Protein AF-A0A8H7WQB2-F1 (afdb_monomer)

Nearest PDB structures (foldseek):
  2xm7-assembly1_A  TM=9.530E-01  e=3.013E-21  Streptomyces roseochromogenus subsp. oscitans
  2xlq-assembly1_A  TM=9.489E-01  e=1.724E-21  Streptomyces roseochromogenus subsp. oscitans
  2xm5-assembly1_A  TM=9.517E-01  e=1.335E-20  Streptomyces roseochromogenus subsp. oscitans
  5ynt-assembly1_A  TM=8.408E-01  e=1.355E-14  Fischerella ambigua UTEX 1903
  4ee6-assembly1_A  TM=8.514E-01  e=4.611E-12  Streptomyces virginiae

Structure (mmCIF, N/CA/C/O backbone):
data_AF-A0A8H7WQB2-F1
#
_entry.id   AF-A0A8H7WQB2-F1
#
loop_
_atom_site.group_PDB
_atom_site.id
_atom_site.type_symbol
_atom_site.label_atom_id
_atom_site.label_alt_id
_atom_site.label_comp_id
_atom_site.label_asym_id
_atom_site.label_entity_id
_atom_site.label_seq_id
_atom_site.pdbx_PDB_ins_code
_atom_site.Cartn_x
_atom_site.Cartn_y
_atom_site.Cartn_z
_atom_site.occupancy
_atom_site.B_iso_or_equiv
_atom_site.auth_seq_id
_atom_site.auth_comp_id
_atom_site.auth_asym_id
_atom_site.auth_atom_id
_atom_site.pdbx_PDB_model_num
ATOM 1 N N . MET A 1 1 ? -17.612 -12.414 -8.078 1.00 56.50 1 MET A N 1
ATOM 2 C CA . MET A 1 1 ? -17.008 -13.126 -6.928 1.00 56.50 1 MET A CA 1
ATOM 3 C C . MET A 1 1 ? -17.843 -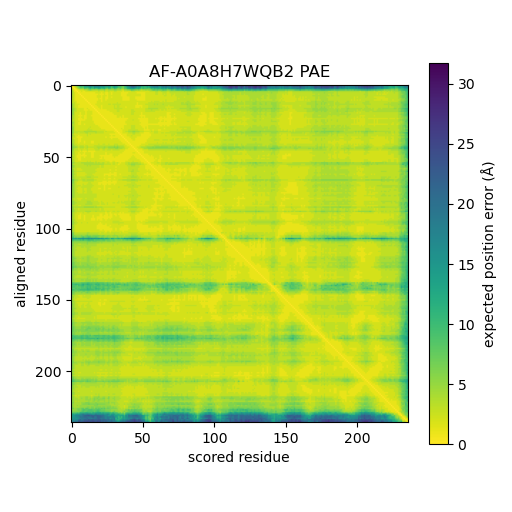12.813 -5.687 1.00 56.50 1 MET A C 1
ATOM 5 O O . MET A 1 1 ? -18.268 -11.671 -5.558 1.00 56.50 1 MET A O 1
ATOM 9 N N . ARG A 1 2 ? -18.179 -13.792 -4.834 1.00 59.34 2 ARG A N 1
ATOM 10 C CA . ARG A 1 2 ? -18.947 -13.530 -3.600 1.00 59.34 2 ARG A CA 1
ATOM 11 C C . ARG A 1 2 ? -17.997 -12.907 -2.577 1.00 59.34 2 ARG A C 1
ATOM 13 O O . ARG A 1 2 ? -16.949 -13.491 -2.331 1.00 59.34 2 ARG A O 1
ATOM 20 N N . SER A 1 3 ? -18.340 -11.743 -2.023 1.00 77.81 3 SER A N 1
ATOM 21 C CA . SER A 1 3 ? -17.538 -11.134 -0.954 1.00 77.81 3 SER A CA 1
ATOM 22 C C . SER A 1 3 ? -17.557 -12.050 0.273 1.00 77.81 3 SER A C 1
ATOM 24 O O . SER A 1 3 ? -18.618 -12.557 0.655 1.00 77.81 3 SER A O 1
ATOM 26 N N . VAL A 1 4 ? -16.379 -12.322 0.829 1.00 88.88 4 VAL A N 1
ATOM 27 C CA . VAL A 1 4 ? -16.182 -13.153 2.018 1.00 88.88 4 VAL A CA 1
ATOM 28 C C . VAL A 1 4 ? -15.688 -12.244 3.134 1.00 88.88 4 VAL A C 1
ATOM 30 O O . VAL A 1 4 ? -14.764 -11.464 2.925 1.00 88.88 4 VAL A O 1
ATOM 33 N N . ASP A 1 5 ? -16.291 -12.366 4.314 1.00 94.06 5 ASP A N 1
ATOM 34 C CA . ASP A 1 5 ? -15.833 -11.678 5.522 1.00 94.06 5 ASP A CA 1
ATOM 35 C C . ASP A 1 5 ? -14.623 -12.418 6.112 1.00 94.06 5 ASP A C 1
ATOM 37 O O . ASP A 1 5 ? -14.742 -13.286 6.985 1.00 94.06 5 ASP A O 1
ATOM 41 N N . THR A 1 6 ? -13.445 -12.108 5.576 1.00 96.94 6 THR A N 1
ATOM 42 C CA . THR A 1 6 ? -12.173 -12.698 5.994 1.00 96.94 6 THR A CA 1
ATOM 43 C C . THR A 1 6 ? -11.779 -12.255 7.398 1.00 96.94 6 THR A C 1
ATOM 45 O O . THR A 1 6 ? -11.113 -13.019 8.093 1.00 96.94 6 THR A O 1
ATOM 48 N N . ILE A 1 7 ? -12.244 -11.090 7.865 1.00 97.19 7 ILE A N 1
ATOM 49 C CA . ILE A 1 7 ? -11.990 -10.601 9.228 1.00 97.19 7 ILE A CA 1
ATOM 50 C C . ILE A 1 7 ? -12.671 -11.492 10.260 1.00 97.19 7 ILE A C 1
ATOM 52 O O . ILE A 1 7 ? -12.009 -11.996 11.168 1.00 97.19 7 ILE A O 1
ATOM 56 N N . THR A 1 8 ? -13.972 -11.753 10.105 1.00 96.56 8 THR A N 1
ATOM 57 C CA . THR A 1 8 ? -14.696 -12.639 11.029 1.00 96.56 8 THR A CA 1
ATOM 58 C C . THR A 1 8 ? -14.112 -14.051 11.016 1.00 96.56 8 THR A C 1
ATOM 60 O O . THR A 1 8 ? -13.993 -14.679 12.071 1.00 96.56 8 THR A O 1
ATOM 63 N N . ILE A 1 9 ? -13.716 -14.556 9.843 1.00 97.62 9 ILE A N 1
ATOM 64 C CA . ILE A 1 9 ? -13.049 -15.861 9.722 1.00 97.62 9 ILE A CA 1
ATOM 65 C C . ILE A 1 9 ? -11.714 -15.856 10.474 1.00 97.62 9 ILE A C 1
ATOM 67 O O . ILE A 1 9 ? -11.472 -16.752 11.281 1.00 97.62 9 ILE A O 1
ATOM 71 N N . ALA A 1 10 ? -10.873 -14.845 10.257 1.00 97.62 10 ALA A N 1
ATOM 72 C CA . ALA A 1 10 ? -9.551 -14.746 10.865 1.00 97.62 10 ALA A CA 1
ATOM 73 C C . ALA A 1 10 ? -9.610 -14.610 12.393 1.00 97.62 10 ALA A C 1
ATOM 75 O O . ALA A 1 10 ? -8.820 -15.250 13.087 1.00 97.62 10 ALA A O 1
ATOM 76 N N . VAL A 1 11 ? -10.572 -13.846 12.921 1.00 97.69 11 VAL A N 1
ATOM 77 C CA . VAL A 1 11 ? -10.821 -13.740 14.368 1.00 97.69 11 VAL A CA 1
ATOM 78 C C . VAL A 1 11 ? -11.243 -15.090 14.946 1.00 97.69 11 VAL A C 1
ATOM 80 O O . VAL A 1 11 ? -10.665 -15.546 15.928 1.00 97.69 11 VAL A O 1
ATOM 83 N N . LYS A 1 12 ? -12.214 -15.773 14.324 1.00 97.94 12 LYS A N 1
ATOM 84 C CA . LYS A 1 12 ? -12.678 -17.093 14.793 1.00 97.94 12 LYS A CA 1
ATOM 85 C C . LYS A 1 12 ? -11.579 -18.155 14.742 1.00 97.94 12 LYS A C 1
ATOM 87 O O . LYS A 1 12 ? -11.546 -19.038 15.593 1.00 97.94 12 LYS A O 1
ATOM 92 N N . ALA A 1 13 ? -10.694 -18.065 13.754 1.00 97.75 13 ALA A N 1
ATOM 93 C CA . ALA A 1 13 ? -9.550 -18.954 13.590 1.00 97.75 13 ALA A CA 1
ATOM 94 C C . ALA A 1 13 ? -8.328 -18.553 14.443 1.00 97.75 13 ALA A C 1
ATOM 96 O O . ALA A 1 13 ? -7.307 -19.232 14.376 1.00 97.75 13 ALA A O 1
ATOM 97 N N . ASN A 1 14 ? -8.416 -17.486 15.248 1.00 96.56 14 ASN A N 1
ATOM 98 C CA . ASN A 1 14 ? -7.325 -16.944 16.068 1.00 96.56 14 ASN A CA 1
ATOM 99 C C . ASN A 1 14 ? -6.075 -16.506 15.280 1.00 96.56 14 ASN A C 1
ATOM 101 O O . ASN A 1 14 ? -4.982 -16.459 15.842 1.00 96.56 14 ASN A O 1
ATOM 105 N N . TYR A 1 15 ? -6.221 -16.142 14.003 1.00 97.25 15 TYR A N 1
ATOM 106 C CA . TYR A 1 15 ? -5.133 -15.516 13.244 1.00 97.25 15 TYR A CA 1
ATOM 107 C C . TYR A 1 15 ? -4.888 -14.068 13.678 1.00 97.25 15 TYR A C 1
ATOM 109 O O . TYR A 1 15 ? -3.757 -13.597 13.635 1.00 97.25 15 TYR A O 1
ATOM 117 N N . ILE A 1 16 ? -5.941 -13.371 14.108 1.00 97.38 16 ILE A N 1
ATOM 118 C CA . ILE A 1 16 ? -5.889 -12.005 14.639 1.00 97.38 16 ILE A CA 1
ATOM 119 C C . ILE A 1 16 ? -6.827 -11.879 15.838 1.00 97.38 16 ILE A C 1
ATOM 121 O O . ILE A 1 16 ? -7.782 -12.645 15.980 1.00 97.38 16 ILE A O 1
ATOM 125 N N . LYS A 1 17 ? -6.570 -10.894 16.701 1.00 96.44 17 LYS A N 1
ATOM 126 C CA . LYS A 1 17 ? -7.444 -10.567 17.835 1.00 96.44 17 LYS A CA 1
ATOM 127 C C . LYS A 1 17 ? -8.411 -9.437 17.458 1.00 96.44 17 LYS A C 1
ATOM 129 O O . LYS A 1 17 ? -8.010 -8.543 16.709 1.00 96.44 17 LYS A O 1
ATOM 134 N N . PRO A 1 18 ? -9.640 -9.425 18.006 1.00 97.50 18 PRO A N 1
ATOM 135 C CA . PRO A 1 18 ? -10.517 -8.262 17.919 1.00 97.50 18 PRO A CA 1
ATOM 136 C C . PRO A 1 18 ? -9.808 -6.999 18.415 1.00 97.50 18 PRO A C 1
ATOM 138 O O . PRO A 1 18 ? -9.128 -7.018 19.442 1.00 97.50 18 PRO A O 1
ATOM 141 N N . SER A 1 19 ? -9.947 -5.912 17.666 1.00 97.12 19 SER A N 1
ATOM 142 C CA . SER A 1 19 ? -9.345 -4.613 17.958 1.00 97.12 19 SER A CA 1
ATOM 143 C C . SER A 1 19 ? -10.099 -3.492 17.229 1.00 97.12 19 SER A C 1
ATOM 145 O O . SER A 1 19 ? -10.830 -3.764 16.272 1.00 97.12 19 SER A O 1
ATOM 147 N N . PRO A 1 20 ? -9.864 -2.217 17.575 1.00 97.75 20 PRO A N 1
ATOM 148 C CA . PRO A 1 20 ? -10.406 -1.101 16.797 1.00 97.75 20 PRO A CA 1
ATOM 149 C C . PRO A 1 20 ? -10.013 -1.148 15.307 1.00 97.75 20 PRO A C 1
ATOM 151 O O . PRO A 1 20 ? -10.735 -0.657 14.444 1.00 97.75 20 PRO A O 1
ATOM 154 N N . LEU A 1 21 ? -8.886 -1.788 14.980 1.00 97.12 21 LEU A N 1
ATOM 155 C CA . LEU A 1 21 ? -8.427 -1.958 13.606 1.00 97.12 21 LEU A CA 1
ATOM 156 C C . LEU A 1 21 ? -9.258 -3.006 12.839 1.00 97.12 21 LEU A C 1
ATOM 158 O O . LEU A 1 21 ? -9.525 -2.828 11.649 1.00 97.12 21 LEU A O 1
ATOM 162 N N . THR A 1 22 ? -9.723 -4.070 13.512 1.00 97.69 22 THR A N 1
ATOM 163 C CA . THR A 1 22 ? -10.674 -5.020 12.905 1.00 97.69 22 THR A CA 1
ATOM 164 C C . THR A 1 22 ? -12.037 -4.375 12.675 1.00 97.69 22 THR A C 1
ATOM 166 O O . THR A 1 22 ? -12.639 -4.601 11.627 1.00 97.69 22 THR A O 1
ATOM 169 N N . GLU A 1 23 ? -12.487 -3.529 13.607 1.00 97.56 23 GLU A N 1
ATOM 170 C CA . GLU A 1 23 ? -13.746 -2.782 13.486 1.00 97.56 23 GLU A CA 1
ATOM 171 C C . GLU A 1 23 ? -13.693 -1.794 12.317 1.00 97.56 23 GLU A C 1
ATOM 173 O O . GLU A 1 23 ? -14.606 -1.772 11.493 1.00 97.56 23 GLU A O 1
ATOM 178 N N . LEU A 1 24 ? -12.590 -1.046 12.178 1.00 98.00 24 LEU A N 1
ATOM 179 C CA . LEU A 1 24 ? -12.370 -0.140 11.049 1.00 98.00 24 LEU A CA 1
ATOM 180 C C . LEU A 1 24 ? -12.454 -0.880 9.703 1.00 98.00 24 LEU A C 1
ATOM 182 O O . LEU A 1 24 ? -13.132 -0.426 8.781 1.00 98.00 24 LEU A O 1
ATOM 186 N N . MET A 1 25 ? -11.802 -2.040 9.591 1.00 97.56 25 MET A N 1
ATOM 187 C CA . MET A 1 25 ? -11.810 -2.831 8.357 1.00 97.56 25 MET A CA 1
ATOM 188 C C . MET A 1 25 ? -13.206 -3.369 8.010 1.00 97.56 25 MET A C 1
ATOM 190 O O . MET A 1 25 ? -13.621 -3.343 6.846 1.00 97.56 25 MET A O 1
ATOM 194 N N . GLN A 1 26 ? -13.960 -3.825 9.014 1.00 96.94 26 GLN A N 1
ATOM 195 C CA . GLN A 1 26 ? -15.348 -4.263 8.840 1.00 96.94 26 GLN A CA 1
ATOM 196 C C . GLN A 1 26 ? -16.269 -3.101 8.453 1.00 96.94 26 GLN A C 1
ATOM 198 O O . GLN A 1 26 ? -17.107 -3.255 7.559 1.00 96.94 26 GLN A O 1
ATOM 203 N N . ALA A 1 27 ? -16.084 -1.933 9.072 1.00 97.19 27 ALA A N 1
ATOM 204 C CA . ALA A 1 27 ? -16.848 -0.729 8.774 1.00 97.19 27 ALA A CA 1
ATOM 205 C C . ALA A 1 27 ? -16.629 -0.271 7.325 1.00 97.19 27 ALA A C 1
ATOM 207 O O . ALA A 1 27 ? -17.606 -0.091 6.599 1.00 97.19 27 ALA A O 1
ATOM 208 N N . TRP A 1 28 ? -15.377 -0.203 6.852 1.00 97.62 28 TRP A N 1
ATOM 209 C CA . TRP A 1 28 ? -15.097 0.080 5.439 1.00 97.62 28 TRP A CA 1
ATOM 210 C C . TRP A 1 28 ? -15.720 -0.949 4.499 1.00 97.62 28 TRP A C 1
ATOM 212 O O . TRP A 1 28 ? -16.346 -0.573 3.512 1.00 97.62 28 TRP A O 1
ATOM 222 N N . THR A 1 29 ? -15.590 -2.240 4.811 1.00 95.88 29 THR A N 1
ATOM 223 C CA . THR A 1 29 ? -16.155 -3.310 3.972 1.00 95.88 29 THR A CA 1
ATOM 224 C C . THR A 1 29 ? -17.675 -3.193 3.842 1.00 95.88 29 THR A C 1
ATOM 226 O O . THR A 1 29 ? -18.224 -3.468 2.780 1.00 95.88 29 THR A O 1
ATOM 229 N N . THR A 1 30 ? -18.353 -2.778 4.913 1.00 95.19 30 THR A N 1
ATOM 230 C CA . THR A 1 30 ? -19.816 -2.639 4.944 1.00 95.19 30 THR A CA 1
ATOM 231 C C . THR A 1 30 ? -20.282 -1.360 4.255 1.00 95.19 30 THR A C 1
ATOM 233 O O . THR A 1 30 ? -21.263 -1.380 3.516 1.00 95.19 30 THR A O 1
ATOM 236 N N . ALA A 1 31 ? -19.592 -0.243 4.497 1.00 95.75 31 ALA A N 1
ATOM 237 C CA . ALA A 1 31 ? -19.981 1.063 3.976 1.00 95.75 31 ALA A CA 1
ATOM 238 C C . ALA A 1 31 ? -19.718 1.208 2.470 1.00 95.75 31 ALA A C 1
ATOM 240 O O . ALA A 1 31 ? -20.430 1.936 1.780 1.00 95.75 31 ALA A O 1
ATOM 241 N N . ILE A 1 32 ? -18.698 0.522 1.950 1.00 94.62 32 ILE A N 1
ATOM 242 C CA . ILE A 1 32 ? -18.245 0.693 0.573 1.00 94.62 32 ILE A CA 1
ATOM 243 C C . ILE A 1 32 ? -18.836 -0.403 -0.317 1.00 94.62 32 ILE A C 1
ATOM 245 O O . ILE A 1 32 ? -18.430 -1.564 -0.279 1.00 94.62 32 ILE A O 1
ATOM 249 N N . ASN A 1 33 ? -19.780 -0.020 -1.181 1.00 91.62 33 ASN A N 1
ATOM 250 C CA . ASN A 1 33 ? -20.401 -0.953 -2.118 1.00 91.62 33 ASN A CA 1
ATOM 251 C C . ASN A 1 33 ? -19.365 -1.601 -3.057 1.00 91.62 33 ASN A C 1
ATOM 253 O O . ASN A 1 33 ? -18.518 -0.925 -3.640 1.00 91.62 33 ASN A O 1
ATOM 257 N N . GLY A 1 34 ? -19.459 -2.918 -3.237 1.00 90.25 34 GLY A N 1
ATOM 258 C CA . GLY A 1 34 ? -18.532 -3.681 -4.075 1.00 90.25 34 GLY A CA 1
ATOM 259 C C . GLY A 1 34 ? -17.149 -3.910 -3.459 1.00 90.25 34 GLY A C 1
ATOM 260 O O . GLY A 1 34 ? -16.292 -4.471 -4.141 1.00 90.25 34 GLY A O 1
ATOM 261 N N . ALA A 1 35 ? -16.923 -3.520 -2.199 1.00 93.69 35 ALA A N 1
ATOM 262 C CA . ALA A 1 35 ? -15.656 -3.771 -1.529 1.00 93.69 35 ALA A CA 1
ATOM 263 C C . ALA A 1 35 ? -15.386 -5.275 -1.344 1.00 93.69 35 ALA A C 1
ATOM 265 O O . ALA A 1 35 ? -16.286 -6.074 -1.058 1.00 93.69 35 ALA A O 1
ATOM 266 N N . GLN A 1 36 ? -14.123 -5.664 -1.519 1.00 94.38 36 GLN A N 1
ATOM 267 C CA . GLN A 1 36 ? -1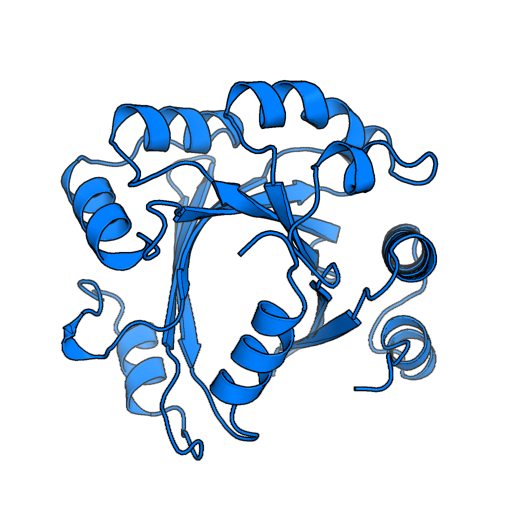3.668 -7.052 -1.449 1.00 94.38 36 GLN A CA 1
ATOM 268 C C . GLN A 1 36 ? -12.403 -7.163 -0.606 1.00 94.38 36 GLN A C 1
ATOM 270 O O . GLN A 1 36 ? -11.444 -6.416 -0.804 1.00 94.38 36 GLN A O 1
ATOM 275 N N . GLN A 1 37 ? -12.413 -8.113 0.328 1.00 95.75 37 GLN A N 1
ATOM 276 C CA . GLN A 1 37 ? -11.290 -8.392 1.214 1.00 95.75 37 GLN A CA 1
ATOM 277 C C . GLN A 1 37 ? -10.363 -9.452 0.608 1.00 95.75 37 GLN A C 1
ATOM 279 O O . GLN A 1 37 ? -10.830 -10.467 0.091 1.00 95.75 37 GLN A O 1
ATOM 284 N N . PHE A 1 38 ? -9.053 -9.252 0.747 1.00 95.25 38 PHE A N 1
ATOM 285 C CA . PHE A 1 38 ? -8.018 -10.234 0.410 1.00 95.25 38 PHE A CA 1
ATOM 286 C C . PHE A 1 38 ? -7.041 -10.367 1.573 1.00 95.25 38 PHE A C 1
ATOM 288 O O . PHE A 1 38 ? -6.809 -9.410 2.307 1.00 95.25 38 PHE A O 1
ATOM 295 N N . CYS A 1 39 ? -6.460 -11.545 1.753 1.00 96.88 39 CYS A N 1
ATOM 296 C CA . CYS A 1 39 ? -5.537 -11.811 2.851 1.00 96.88 39 CYS A CA 1
ATOM 297 C C . CYS A 1 39 ? -4.097 -11.905 2.346 1.00 96.88 39 CYS A C 1
ATOM 299 O O . CYS A 1 39 ? -3.839 -12.501 1.305 1.00 96.88 39 CYS A O 1
ATOM 301 N N . ASP A 1 40 ? -3.174 -11.350 3.121 1.00 97.94 40 ASP A N 1
ATOM 302 C CA . ASP A 1 40 ? -1.728 -11.460 2.947 1.00 97.94 40 ASP A CA 1
ATOM 303 C C . ASP A 1 40 ? -1.181 -12.273 4.123 1.00 97.94 40 ASP A C 1
ATOM 305 O O . ASP A 1 40 ? -1.339 -11.877 5.283 1.00 97.94 40 ASP A O 1
ATOM 309 N N . PHE A 1 41 ? -0.589 -13.428 3.825 1.00 97.88 41 PHE A N 1
ATOM 310 C CA . PHE A 1 41 ? -0.038 -14.338 4.821 1.00 97.88 41 PHE A CA 1
ATOM 311 C C . PHE A 1 41 ? 1.487 -14.352 4.752 1.00 97.88 41 PHE A C 1
ATOM 313 O O . PHE A 1 41 ? 2.086 -14.586 3.706 1.00 97.88 41 PHE A O 1
ATOM 320 N N . SER A 1 42 ? 2.109 -14.193 5.913 1.00 96.81 42 SER A N 1
ATOM 321 C CA . SER A 1 42 ? 3.516 -14.487 6.135 1.00 96.81 42 SER A CA 1
ATOM 322 C C . SER A 1 42 ? 3.687 -15.963 6.486 1.00 96.81 42 SER A C 1
ATOM 324 O O . SER A 1 42 ? 2.993 -16.491 7.357 1.00 96.81 42 SER A O 1
ATOM 326 N N . ALA A 1 43 ? 4.669 -16.619 5.864 1.00 95.50 43 ALA A N 1
ATOM 327 C CA . ALA A 1 43 ? 5.001 -18.012 6.157 1.00 95.50 43 ALA A CA 1
ATOM 328 C C . ALA A 1 43 ? 5.429 -18.240 7.620 1.00 95.50 43 ALA A C 1
ATOM 330 O O . ALA A 1 43 ? 5.283 -19.348 8.130 1.00 95.50 43 ALA A O 1
ATOM 331 N N . SER A 1 44 ? 5.956 -17.213 8.299 1.00 94.94 44 SER A N 1
ATOM 332 C CA . SER A 1 44 ? 6.425 -17.317 9.686 1.00 94.94 44 SER A CA 1
ATOM 333 C C . SER A 1 44 ? 5.403 -16.856 10.723 1.00 94.94 44 SER A C 1
ATOM 335 O O . SER A 1 44 ? 5.410 -17.374 11.837 1.00 94.94 44 SER A O 1
ATOM 337 N N . THR A 1 45 ? 4.546 -15.886 10.388 1.00 93.75 45 THR A N 1
ATOM 338 C CA . THR A 1 45 ? 3.672 -15.209 11.367 1.00 93.75 45 THR A CA 1
ATOM 339 C C . THR A 1 45 ? 2.176 -15.379 11.103 1.00 93.75 45 THR A C 1
ATOM 341 O O . THR A 1 45 ? 1.367 -14.987 11.939 1.00 93.75 45 THR A O 1
ATOM 344 N N . GLY A 1 46 ? 1.773 -16.020 10.002 1.00 96.81 46 GLY A N 1
ATOM 345 C CA . GLY A 1 46 ? 0.360 -16.199 9.663 1.00 96.81 46 GLY A CA 1
ATOM 346 C C . GLY A 1 46 ? -0.226 -14.961 8.985 1.00 96.81 46 GLY A C 1
ATOM 347 O O . GLY A 1 46 ? 0.417 -14.378 8.116 1.00 96.81 46 GLY A O 1
ATOM 348 N N . LEU A 1 47 ? -1.467 -14.585 9.312 1.00 97.94 47 LEU A N 1
ATOM 349 C CA . LEU A 1 47 ? -2.151 -13.463 8.656 1.00 97.94 47 LEU A CA 1
ATOM 350 C C . LEU A 1 47 ? -1.445 -12.136 8.978 1.00 97.94 47 LEU A C 1
ATOM 352 O O . LEU A 1 47 ? -1.594 -11.597 10.071 1.00 97.94 47 LEU A O 1
ATOM 356 N N . ALA A 1 48 ? -0.710 -11.599 8.007 1.00 98.00 48 ALA A N 1
ATOM 357 C CA . ALA A 1 48 ? 0.054 -10.367 8.150 1.00 98.00 48 ALA A CA 1
ATOM 358 C C . ALA A 1 48 ? -0.812 -9.140 7.854 1.00 98.00 48 ALA A C 1
ATOM 360 O O . ALA A 1 48 ? -0.845 -8.194 8.644 1.00 98.00 48 ALA A O 1
ATOM 361 N N . LYS A 1 49 ? -1.548 -9.162 6.734 1.00 98.44 49 LYS A N 1
ATOM 362 C CA . LYS A 1 49 ? -2.428 -8.055 6.338 1.00 98.44 49 LYS A CA 1
ATOM 363 C C . LYS A 1 49 ? -3.765 -8.530 5.809 1.00 98.44 49 LYS A C 1
ATOM 365 O O . LYS A 1 49 ? -3.888 -9.630 5.272 1.00 98.44 49 LYS A O 1
ATOM 370 N N . THR A 1 50 ? -4.745 -7.641 5.871 1.00 98.44 50 THR A N 1
ATOM 371 C CA . THR A 1 50 ? -5.938 -7.740 5.033 1.00 98.44 50 THR A CA 1
ATOM 372 C C . THR A 1 50 ? -5.990 -6.531 4.114 1.00 98.44 50 THR A C 1
ATOM 374 O O . THR A 1 50 ? -5.915 -5.390 4.559 1.00 98.44 50 THR A O 1
ATOM 377 N N . TRP A 1 51 ? -6.117 -6.788 2.823 1.00 98.00 51 TRP A N 1
ATOM 378 C CA . TRP A 1 51 ? -6.334 -5.794 1.787 1.00 98.00 51 TRP A CA 1
ATOM 379 C C . TRP A 1 51 ? -7.828 -5.605 1.554 1.00 98.00 51 TRP A C 1
ATOM 381 O O . TRP A 1 51 ? -8.598 -6.558 1.642 1.00 98.00 51 TRP A O 1
ATOM 391 N N . LEU A 1 52 ? -8.228 -4.385 1.220 1.00 97.38 52 LEU A N 1
ATOM 392 C CA . LEU A 1 52 ? -9.577 -4.037 0.806 1.00 97.38 52 LEU A CA 1
ATOM 393 C C . LEU A 1 52 ? -9.513 -3.377 -0.566 1.00 97.38 52 LEU A C 1
ATOM 395 O O . LEU A 1 52 ? -9.104 -2.222 -0.691 1.00 97.38 52 LEU A O 1
ATOM 399 N N . PHE A 1 53 ? -9.929 -4.105 -1.596 1.00 95.00 53 PHE A N 1
ATOM 400 C CA . PHE A 1 53 ? -10.241 -3.499 -2.882 1.00 95.00 53 PHE A CA 1
ATOM 401 C C . PHE A 1 53 ? -11.583 -2.783 -2.771 1.00 95.00 53 PHE A C 1
ATOM 403 O O . PHE A 1 53 ? -12.550 -3.359 -2.277 1.00 95.00 53 PHE A O 1
ATOM 410 N N . LEU A 1 54 ? -11.661 -1.543 -3.247 1.00 94.50 54 LEU A N 1
ATOM 411 C CA . LEU A 1 54 ? -12.833 -0.687 -3.047 1.00 94.50 54 LEU A CA 1
ATOM 412 C C . LEU A 1 54 ? -13.945 -0.886 -4.097 1.00 94.50 54 LEU A C 1
ATOM 414 O O . LEU A 1 54 ? -14.886 -0.091 -4.162 1.00 94.50 54 LEU A O 1
ATOM 418 N N . GLY A 1 55 ? -13.832 -1.924 -4.935 1.00 89.88 55 GLY A N 1
ATOM 419 C CA . GLY A 1 55 ? -14.737 -2.236 -6.050 1.00 89.88 55 GLY A CA 1
ATOM 420 C C . GLY A 1 55 ? -14.408 -1.475 -7.340 1.00 89.88 55 GLY A C 1
ATOM 421 O O . GLY A 1 55 ? -14.531 -2.021 -8.434 1.00 89.88 55 GLY A O 1
ATOM 422 N N . HIS A 1 56 ? -13.939 -0.238 -7.201 1.00 89.81 56 HIS A N 1
ATOM 423 C CA . HIS A 1 56 ? -13.417 0.621 -8.260 1.00 89.81 56 HIS A CA 1
ATOM 424 C C . HIS A 1 56 ? -12.525 1.709 -7.646 1.00 89.81 56 HIS A C 1
ATOM 426 O O . HIS A 1 56 ? -12.403 1.804 -6.422 1.00 89.81 56 HIS A O 1
ATOM 432 N N . THR A 1 57 ? -11.903 2.550 -8.470 1.00 91.69 57 THR A N 1
ATOM 433 C CA . THR A 1 57 ? -11.196 3.740 -7.986 1.00 91.69 57 THR A CA 1
ATOM 434 C C . THR A 1 57 ? -12.205 4.762 -7.447 1.00 91.69 57 THR A C 1
ATOM 436 O O . THR A 1 57 ? -13.159 5.114 -8.143 1.00 91.69 57 THR A O 1
ATOM 439 N N . ARG A 1 58 ? -12.015 5.239 -6.214 1.00 94.19 58 ARG A N 1
ATOM 440 C CA . ARG A 1 58 ? -12.923 6.146 -5.489 1.00 94.19 58 ARG A CA 1
ATOM 441 C C . ARG A 1 58 ? -12.265 7.478 -5.172 1.00 94.19 58 ARG A C 1
ATOM 443 O O . ARG A 1 58 ? -11.039 7.542 -5.089 1.00 94.19 58 ARG A O 1
ATOM 450 N N . GLN A 1 59 ? -13.082 8.508 -4.959 1.00 96.56 59 GLN A N 1
ATOM 451 C CA . GLN A 1 59 ? -12.598 9.743 -4.353 1.00 96.56 59 GLN A CA 1
ATOM 452 C C . GLN A 1 59 ? -12.161 9.459 -2.914 1.00 96.56 59 GLN A C 1
ATOM 454 O O . GLN A 1 59 ? -12.778 8.660 -2.212 1.00 96.56 59 GLN A O 1
ATOM 459 N N . ILE A 1 60 ? -11.084 10.102 -2.477 1.00 97.12 60 ILE A N 1
ATOM 460 C CA . ILE A 1 60 ? -10.510 9.926 -1.141 1.00 97.12 60 ILE A CA 1
ATOM 461 C C . ILE A 1 60 ? -11.511 10.305 -0.037 1.00 97.12 60 ILE A C 1
ATOM 463 O O . ILE A 1 60 ? -11.522 9.666 1.015 1.00 97.12 60 ILE A O 1
ATOM 467 N N . ASP A 1 61 ? -12.391 11.278 -0.294 1.00 97.69 61 ASP A N 1
ATOM 468 C CA . ASP A 1 61 ? -13.446 11.703 0.636 1.00 97.69 61 ASP A CA 1
ATOM 469 C C . ASP A 1 61 ? -14.436 10.573 0.929 1.00 97.69 61 ASP A C 1
ATOM 471 O O . ASP A 1 61 ? -14.727 10.294 2.089 1.00 97.69 61 ASP A O 1
ATOM 475 N N . ASP A 1 62 ? -14.844 9.830 -0.106 1.00 97.12 62 ASP A N 1
ATOM 476 C CA . ASP A 1 62 ? -15.769 8.691 0.006 1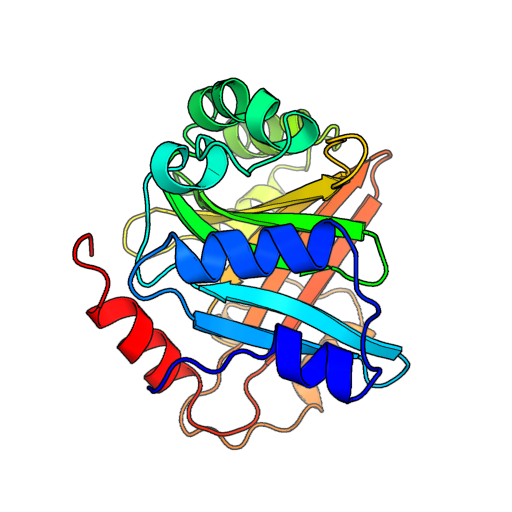.00 97.12 62 ASP A CA 1
ATOM 477 C C . ASP A 1 62 ? -15.196 7.534 0.845 1.00 97.12 62 ASP A C 1
ATOM 479 O O . ASP A 1 62 ? -15.887 6.551 1.119 1.00 97.12 62 ASP A O 1
ATOM 483 N N . VAL A 1 63 ? -13.911 7.607 1.202 1.00 97.69 63 VAL A N 1
ATOM 484 C CA . VAL A 1 63 ? -13.179 6.558 1.914 1.00 97.69 63 VAL A CA 1
ATOM 485 C C . VAL A 1 63 ? -12.735 7.027 3.297 1.00 97.69 63 VAL A C 1
ATOM 487 O O . VAL A 1 63 ? -12.877 6.276 4.263 1.00 97.69 63 VAL A O 1
ATOM 490 N N . LEU A 1 64 ? -12.180 8.238 3.407 1.00 97.69 64 LEU A N 1
ATOM 491 C CA . LEU A 1 64 ? -11.589 8.748 4.648 1.00 97.69 64 LEU A CA 1
ATOM 492 C C . LEU A 1 64 ? -12.484 9.716 5.426 1.00 97.69 64 LEU A C 1
ATOM 494 O O . LEU A 1 64 ? -12.253 9.885 6.623 1.00 97.69 64 LEU A O 1
ATOM 498 N N . ASP A 1 65 ? -13.483 10.337 4.794 1.00 96.88 65 ASP A N 1
ATOM 499 C CA . ASP A 1 65 ? -14.372 11.298 5.466 1.00 96.88 65 ASP A CA 1
ATOM 500 C C . ASP A 1 65 ? -15.566 10.624 6.168 1.00 96.88 65 ASP A C 1
ATOM 502 O O . ASP A 1 65 ? -16.335 11.261 6.876 1.00 96.88 65 ASP A O 1
ATOM 506 N N . LEU A 1 66 ? -15.694 9.300 6.044 1.00 97.25 66 LEU A N 1
ATOM 507 C CA . LEU A 1 66 ? -16.733 8.516 6.715 1.00 97.25 66 LEU A CA 1
ATOM 508 C C . LEU A 1 66 ? -16.595 8.602 8.240 1.00 97.25 66 LEU A C 1
ATOM 510 O O . LEU A 1 66 ? -15.493 8.435 8.761 1.00 97.25 66 LEU A O 1
ATOM 514 N N . ASP A 1 67 ? -17.703 8.783 8.968 1.00 97.00 67 ASP A N 1
ATOM 515 C CA . ASP A 1 67 ? -17.728 9.065 10.418 1.00 97.00 67 ASP A CA 1
ATOM 516 C C . ASP A 1 67 ? -16.931 8.073 11.283 1.00 97.00 67 ASP A C 1
ATOM 518 O O . ASP A 1 67 ? -16.294 8.473 12.261 1.00 97.00 67 ASP A O 1
ATOM 522 N N . PHE A 1 68 ? -16.904 6.793 10.901 1.00 97.44 68 PHE A N 1
ATOM 523 C CA . PHE A 1 68 ? -16.188 5.741 11.629 1.00 97.44 68 PHE A CA 1
ATOM 524 C C . PHE A 1 68 ? -14.663 5.769 11.435 1.00 97.44 68 PHE A C 1
ATOM 526 O O . PHE A 1 68 ? -13.940 5.088 12.164 1.00 97.44 68 PHE A O 1
ATOM 533 N N . VAL A 1 69 ? -14.148 6.520 10.456 1.00 98.25 69 VAL A N 1
ATOM 534 C CA . VAL A 1 69 ? -12.704 6.654 10.240 1.00 98.25 69 VAL A CA 1
ATOM 535 C C . VAL A 1 69 ? -12.117 7.497 11.374 1.00 98.25 69 VAL A C 1
ATOM 537 O O . VAL A 1 69 ? -12.569 8.617 11.616 1.00 98.25 69 VAL A O 1
ATOM 540 N N . PRO A 1 70 ? -11.100 7.010 12.099 1.00 98.00 70 PRO A N 1
ATOM 541 C CA . PRO A 1 70 ? -10.558 7.757 13.224 1.00 98.00 70 PRO A CA 1
ATOM 542 C C . PRO A 1 70 ? -9.869 9.047 12.763 1.00 98.00 70 PRO A C 1
ATOM 544 O O . PRO A 1 70 ? -9.233 9.108 11.706 1.00 98.00 70 PRO A O 1
ATOM 547 N N . ASN A 1 71 ? -9.924 10.076 13.614 1.00 98.00 71 ASN A N 1
ATOM 548 C CA . ASN A 1 71 ? -9.296 11.375 13.347 1.00 98.00 71 ASN A CA 1
ATOM 549 C C . ASN A 1 71 ? -7.780 11.279 13.109 1.00 98.00 71 ASN A C 1
ATOM 551 O O . ASN A 1 71 ? -7.230 12.123 12.405 1.00 98.00 71 ASN A O 1
ATOM 555 N N . SER A 1 72 ? -7.110 10.253 13.652 1.00 98.06 72 SER A N 1
ATOM 556 C CA . SER A 1 72 ? -5.695 9.963 13.381 1.00 98.06 72 SER A CA 1
ATOM 557 C C . SER A 1 72 ? -5.416 9.803 11.881 1.00 98.06 72 SER A C 1
ATOM 559 O O . SER A 1 72 ? -4.376 10.255 11.401 1.00 98.06 72 SER A O 1
ATOM 561 N N . ILE A 1 73 ? -6.369 9.231 11.139 1.00 98.19 73 ILE A N 1
ATOM 562 C CA . ILE A 1 73 ? -6.316 9.023 9.690 1.00 98.19 73 ILE A CA 1
ATOM 563 C C . ILE A 1 73 ? -6.950 10.207 8.954 1.00 98.19 73 ILE A C 1
ATOM 565 O O . ILE A 1 73 ? -6.298 10.816 8.106 1.00 98.19 73 ILE A O 1
ATOM 569 N N . ARG A 1 74 ? -8.196 10.568 9.305 1.00 98.12 74 ARG A N 1
ATOM 570 C CA . ARG A 1 74 ? -8.997 11.583 8.591 1.00 98.12 74 ARG A CA 1
ATOM 571 C C . ARG A 1 74 ? -8.283 12.931 8.472 1.00 98.12 74 ARG A C 1
ATOM 573 O O . ARG A 1 74 ? -8.377 13.588 7.441 1.00 98.12 74 ARG A O 1
ATOM 580 N N . ARG A 1 75 ? -7.507 13.329 9.488 1.00 97.69 75 ARG A N 1
ATOM 581 C CA . ARG A 1 75 ? -6.785 14.616 9.506 1.00 97.69 75 ARG A CA 1
ATOM 582 C C . ARG A 1 75 ? -5.801 14.822 8.346 1.00 97.69 75 ARG A C 1
ATOM 584 O O . ARG A 1 75 ? -5.425 15.960 8.093 1.00 97.69 75 ARG A O 1
ATOM 591 N N . HIS A 1 76 ? -5.370 13.756 7.667 1.00 98.12 76 HIS A N 1
ATOM 592 C CA . HIS A 1 76 ? -4.436 13.839 6.534 1.00 98.12 76 HIS A CA 1
ATOM 593 C C . HIS A 1 76 ? -5.110 14.132 5.198 1.00 98.12 76 HIS A C 1
ATOM 595 O O . HIS A 1 76 ? -4.423 14.439 4.229 1.00 98.12 76 HIS A O 1
ATOM 601 N N . LEU A 1 77 ? -6.442 14.074 5.143 1.00 97.75 77 LEU A N 1
ATOM 602 C CA . LEU A 1 77 ? -7.223 14.288 3.929 1.00 97.75 77 LEU A CA 1
ATOM 603 C C . LEU A 1 77 ? -6.852 15.591 3.186 1.00 97.75 77 LEU A C 1
ATOM 605 O O . LEU A 1 77 ? -6.612 15.512 1.980 1.00 97.75 77 LEU A O 1
ATOM 609 N N . PRO A 1 78 ? -6.699 16.762 3.847 1.00 97.50 78 PRO A N 1
ATOM 610 C CA . PRO A 1 78 ? -6.286 17.982 3.151 1.00 97.50 78 PRO A CA 1
ATOM 611 C C . PRO A 1 78 ? -4.876 17.897 2.552 1.00 97.50 78 PRO A C 1
ATOM 613 O O . PRO A 1 78 ? -4.646 18.409 1.458 1.00 97.50 78 PRO A O 1
ATOM 616 N N . GLU A 1 79 ? -3.938 17.241 3.242 1.00 96.88 79 GLU A N 1
ATOM 617 C CA . GLU A 1 79 ? -2.562 17.097 2.753 1.00 96.88 79 GLU A CA 1
ATOM 618 C C . GLU A 1 79 ? -2.510 16.137 1.558 1.00 96.88 79 GLU A C 1
ATOM 620 O O . GLU A 1 79 ? -1.872 16.451 0.561 1.00 96.88 79 GLU A O 1
ATOM 625 N N . PHE A 1 80 ? -3.249 15.023 1.586 1.00 97.62 80 PHE A N 1
ATOM 626 C CA . PHE A 1 80 ? -3.340 14.113 0.438 1.00 97.62 80 PHE A CA 1
ATOM 627 C C . PHE A 1 80 ? -3.872 14.823 -0.813 1.00 97.62 80 PHE A C 1
ATOM 629 O O . PHE A 1 80 ? -3.255 14.745 -1.877 1.00 97.62 80 PHE A O 1
ATOM 636 N N . LYS A 1 81 ? -4.954 15.595 -0.673 1.00 96.81 81 LYS A N 1
ATOM 637 C CA . LYS A 1 81 ? -5.537 16.375 -1.776 1.00 96.81 81 LYS A CA 1
ATOM 638 C C . LYS A 1 81 ? -4.570 17.404 -2.355 1.00 96.81 81 LYS A C 1
ATOM 640 O O . LYS A 1 81 ? -4.481 17.571 -3.567 1.00 96.81 81 LYS A O 1
ATOM 645 N N . LYS A 1 82 ? -3.792 18.072 -1.500 1.00 96.00 82 LYS A N 1
ATOM 646 C CA . LYS A 1 82 ? -2.769 19.039 -1.928 1.00 96.00 82 LYS A CA 1
ATOM 647 C C . LYS A 1 82 ? -1.717 18.415 -2.857 1.00 96.00 82 LYS A C 1
ATOM 649 O O . LYS A 1 82 ? -1.209 19.113 -3.730 1.00 96.00 82 LYS A O 1
ATOM 654 N N . HIS A 1 83 ? -1.425 17.122 -2.700 1.00 95.38 83 HIS A N 1
ATOM 655 C CA . HIS A 1 83 ? -0.507 16.363 -3.562 1.00 95.38 83 HIS A CA 1
ATOM 656 C C . HIS A 1 83 ? -1.208 15.643 -4.729 1.00 95.38 83 HIS A C 1
ATOM 658 O O . HIS A 1 83 ? -0.595 14.814 -5.403 1.00 95.38 83 HIS A O 1
ATOM 664 N N . GLY A 1 84 ? -2.492 15.929 -4.977 1.00 95.06 84 GLY A N 1
ATOM 665 C CA . GLY A 1 84 ? -3.289 15.283 -6.026 1.00 95.06 84 GLY A CA 1
ATOM 666 C C . GLY A 1 84 ? -3.605 13.811 -5.745 1.00 95.06 84 GLY A C 1
ATOM 667 O O . GLY A 1 84 ? -3.904 13.048 -6.665 1.00 95.06 84 GLY A O 1
ATOM 668 N N . LEU A 1 85 ? -3.515 13.376 -4.484 1.00 96.81 85 LEU A N 1
ATOM 669 C CA . LEU A 1 85 ? -3.825 12.013 -4.051 1.00 96.81 85 LEU A CA 1
ATOM 670 C C . LEU A 1 85 ? -5.330 11.860 -3.779 1.00 96.81 85 LEU A C 1
ATOM 672 O O . LEU A 1 85 ? -5.764 11.480 -2.689 1.00 96.81 85 LEU A O 1
ATOM 676 N N . ASP A 1 86 ? -6.130 12.151 -4.802 1.00 95.25 86 ASP A N 1
ATOM 677 C CA . ASP A 1 86 ? -7.591 12.210 -4.700 1.00 95.25 86 ASP A CA 1
ATOM 678 C C . ASP A 1 86 ? -8.260 10.864 -4.980 1.00 95.25 86 ASP A C 1
ATOM 680 O O . ASP A 1 86 ? -9.401 10.639 -4.593 1.00 95.25 86 ASP A O 1
ATOM 684 N N . ARG A 1 87 ? -7.560 9.949 -5.661 1.00 94.62 87 ARG A N 1
ATOM 685 C CA . ARG A 1 87 ? -8.132 8.703 -6.184 1.00 94.62 87 ARG A CA 1
ATOM 686 C C . ARG A 1 87 ? -7.526 7.471 -5.519 1.00 94.62 87 ARG A C 1
ATOM 688 O O . ARG A 1 87 ? -6.402 7.085 -5.843 1.00 94.62 87 ARG A O 1
ATOM 695 N N . VAL A 1 88 ? -8.281 6.825 -4.631 1.00 95.56 88 VAL A N 1
ATOM 696 C CA . VAL A 1 88 ? -7.877 5.594 -3.925 1.00 95.56 88 VAL A CA 1
ATOM 697 C C . VAL A 1 88 ? -8.491 4.379 -4.585 1.00 95.56 88 VAL A C 1
ATOM 699 O O . VAL A 1 88 ? -9.664 4.376 -4.949 1.00 95.56 88 VAL A O 1
ATOM 702 N N . ARG A 1 89 ? -7.706 3.313 -4.700 1.00 91.44 89 ARG A N 1
ATOM 703 C CA . ARG A 1 89 ? -8.179 2.041 -5.255 1.00 91.44 89 ARG A CA 1
ATOM 704 C C . ARG A 1 89 ? -8.237 0.926 -4.221 1.00 91.44 89 ARG A C 1
ATOM 706 O O . ARG A 1 89 ? -9.129 0.078 -4.276 1.00 91.44 89 ARG A O 1
ATOM 713 N N . THR A 1 90 ? -7.293 0.941 -3.289 1.00 96.00 90 THR A N 1
ATOM 714 C CA . THR A 1 90 ? -7.106 -0.150 -2.339 1.00 96.00 90 THR A CA 1
ATOM 715 C C . THR A 1 90 ? -6.661 0.408 -0.995 1.00 96.00 90 THR A C 1
ATOM 717 O O . THR A 1 90 ? -5.926 1.394 -0.930 1.00 96.00 90 THR A O 1
ATOM 720 N N . LEU A 1 91 ? -7.085 -0.246 0.079 1.00 98.19 91 LEU A N 1
ATOM 721 C CA . LEU A 1 91 ? -6.552 -0.065 1.425 1.00 98.19 91 LEU A CA 1
ATOM 722 C C . LEU A 1 91 ? -5.902 -1.371 1.877 1.00 98.19 91 LEU A C 1
ATOM 724 O O . LEU A 1 91 ? -6.266 -2.442 1.398 1.00 98.19 91 LEU A O 1
ATOM 728 N N . ALA A 1 92 ? -4.978 -1.313 2.825 1.00 98.50 92 ALA A N 1
ATOM 729 C CA . ALA A 1 92 ? -4.549 -2.506 3.539 1.00 98.50 92 ALA A CA 1
ATOM 730 C C . ALA A 1 92 ? -4.356 -2.210 5.016 1.00 98.50 92 ALA A C 1
ATOM 732 O O . ALA A 1 92 ? -3.896 -1.138 5.394 1.00 98.50 92 ALA A O 1
ATOM 733 N N . VAL A 1 93 ? -4.686 -3.188 5.839 1.00 98.56 93 VAL A N 1
ATOM 734 C CA . VAL A 1 93 ? -4.479 -3.164 7.276 1.00 98.56 93 VAL A CA 1
ATOM 735 C C . VAL A 1 93 ? -3.396 -4.172 7.608 1.00 98.56 93 VAL A C 1
ATOM 737 O O . VAL A 1 93 ? -3.544 -5.345 7.284 1.00 98.56 93 VAL A O 1
ATOM 740 N N . ASP A 1 94 ? -2.326 -3.713 8.243 1.00 98.38 94 ASP A N 1
ATOM 741 C CA . ASP A 1 94 ? -1.224 -4.541 8.721 1.00 98.38 94 ASP A CA 1
ATOM 742 C C . ASP A 1 94 ? -1.409 -4.812 10.218 1.00 98.38 94 ASP A C 1
ATOM 744 O O . ASP A 1 94 ? -1.348 -3.899 11.049 1.00 98.38 94 ASP A O 1
ATOM 748 N N . TRP A 1 95 ? -1.689 -6.075 10.542 1.00 97.75 95 TRP A N 1
ATOM 749 C CA . TRP A 1 95 ? -2.099 -6.502 11.879 1.00 97.75 95 TRP A CA 1
ATOM 750 C C . TRP A 1 95 ? -0.939 -6.524 12.869 1.00 97.75 95 TRP A C 1
ATOM 752 O O . TRP A 1 95 ? -1.138 -6.258 14.052 1.00 97.75 95 TRP A O 1
ATOM 762 N N . GLU A 1 96 ? 0.266 -6.822 12.386 1.00 95.44 96 GLU A N 1
ATOM 763 C CA . GLU A 1 96 ? 1.466 -6.917 13.216 1.00 95.44 96 GLU A CA 1
ATOM 764 C C . GLU A 1 96 ? 1.966 -5.528 13.622 1.00 95.44 96 GLU A C 1
ATOM 766 O O . GLU A 1 96 ? 2.318 -5.295 14.777 1.00 95.44 96 GLU A O 1
ATOM 771 N N . SER A 1 97 ? 1.960 -4.580 12.684 1.00 96.38 97 SER A N 1
ATOM 772 C CA . SER A 1 97 ? 2.467 -3.226 12.922 1.00 96.38 97 SER A CA 1
ATOM 773 C C . SER A 1 97 ? 1.403 -2.216 13.353 1.00 96.38 97 SER A C 1
ATOM 775 O O . SER A 1 97 ? 1.749 -1.070 13.650 1.00 96.38 97 SER A O 1
ATOM 777 N N . GLY A 1 98 ? 0.121 -2.602 13.371 1.00 97.81 98 GLY A N 1
ATOM 778 C CA . GLY A 1 98 ? -0.982 -1.699 13.702 1.00 97.81 98 GLY A CA 1
ATOM 779 C C . GLY A 1 98 ? -1.043 -0.502 12.750 1.00 97.81 98 GLY A C 1
ATOM 780 O O . GLY A 1 98 ? -1.205 0.646 13.181 1.00 97.81 98 GLY A O 1
ATOM 781 N N . THR A 1 99 ? -0.827 -0.749 11.456 1.00 98.62 99 THR A N 1
ATOM 782 C CA . THR A 1 99 ? -0.755 0.306 10.439 1.00 98.62 99 THR A CA 1
ATOM 783 C C . THR A 1 99 ? -1.796 0.132 9.341 1.00 98.62 99 THR A C 1
ATOM 785 O O . THR A 1 99 ? -2.289 -0.965 9.085 1.00 98.62 99 THR A O 1
ATOM 788 N N . VAL A 1 100 ? -2.144 1.247 8.702 1.00 98.69 100 VAL A N 1
ATOM 789 C CA . VAL A 1 100 ? -2.996 1.292 7.514 1.00 98.69 100 VAL A CA 1
ATOM 790 C C . VAL A 1 100 ? -2.155 1.774 6.343 1.00 98.69 100 VAL A C 1
ATOM 792 O O . VAL A 1 100 ? -1.444 2.775 6.447 1.00 98.69 100 VAL A O 1
ATOM 795 N N . ASN A 1 101 ? -2.257 1.076 5.220 1.00 98.69 101 ASN A N 1
ATOM 796 C CA . ASN A 1 101 ? -1.742 1.518 3.939 1.00 98.69 101 ASN A CA 1
ATOM 797 C C . ASN A 1 101 ? -2.891 2.006 3.063 1.00 98.69 101 ASN A C 1
ATOM 799 O O . ASN A 1 101 ? -3.920 1.338 2.950 1.00 98.69 101 ASN A O 1
ATOM 803 N N . ILE A 1 102 ? -2.688 3.136 2.400 1.00 98.50 102 ILE A N 1
ATOM 804 C CA . ILE A 1 102 ? -3.634 3.698 1.434 1.00 98.50 102 ILE A CA 1
ATOM 805 C C . ILE A 1 102 ? -2.936 3.706 0.079 1.00 98.50 102 ILE A C 1
ATOM 807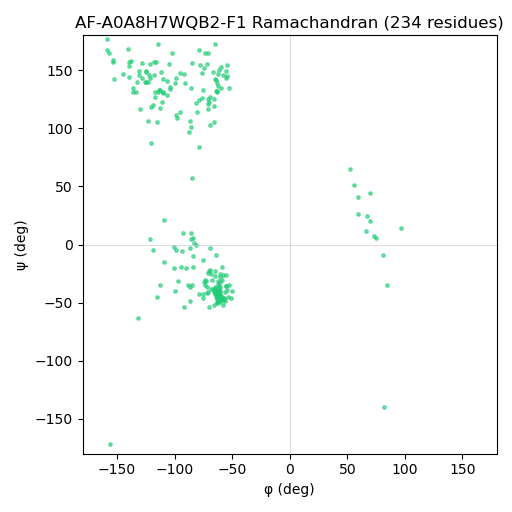 O O . ILE A 1 102 ? -1.780 4.116 0.006 1.00 98.50 102 ILE A O 1
ATOM 811 N N . TYR A 1 103 ? -3.612 3.212 -0.960 1.00 97.69 103 TYR A N 1
ATOM 812 C CA . TYR A 1 103 ? -3.049 3.039 -2.299 1.00 97.69 103 TYR A CA 1
ATOM 813 C C . TYR A 1 103 ? -3.812 3.880 -3.317 1.00 97.69 103 TYR A C 1
ATOM 815 O O . TYR A 1 103 ? -5.009 3.674 -3.554 1.00 97.69 103 TYR A O 1
ATOM 823 N N . TRP A 1 104 ? -3.091 4.790 -3.958 1.00 95.19 104 TRP A N 1
ATOM 824 C CA . TRP A 1 104 ? -3.613 5.737 -4.928 1.00 95.19 104 TRP A CA 1
ATOM 825 C C . TRP A 1 104 ? -3.255 5.373 -6.361 1.00 95.19 104 TRP A C 1
ATOM 827 O O . TRP A 1 104 ? -2.216 4.766 -6.633 1.00 95.19 104 TRP A O 1
ATOM 837 N N . ARG A 1 105 ? -4.089 5.860 -7.283 1.00 91.31 105 ARG A N 1
ATOM 838 C CA . ARG A 1 105 ? -3.611 6.289 -8.599 1.00 91.31 105 ARG A CA 1
ATOM 839 C C . ARG A 1 105 ? -3.179 7.745 -8.481 1.00 91.31 105 ARG A C 1
ATOM 841 O O . ARG A 1 105 ? -4.019 8.641 -8.513 1.00 91.31 105 ARG A O 1
ATOM 848 N N . ALA A 1 106 ? -1.885 7.960 -8.288 1.00 89.25 106 ALA A N 1
ATOM 849 C CA . ALA A 1 106 ? -1.302 9.290 -8.237 1.00 89.25 106 ALA A CA 1
ATOM 850 C C . ALA A 1 106 ? -1.141 9.866 -9.656 1.00 89.25 106 ALA A C 1
ATOM 852 O O . ALA A 1 106 ? -1.000 9.097 -10.617 1.00 89.25 106 ALA A O 1
ATOM 853 N N . PRO A 1 107 ? -1.127 11.203 -9.808 1.00 86.56 107 PRO A N 1
ATOM 854 C CA . PRO A 1 107 ? -0.747 11.840 -11.061 1.00 86.56 107 PRO A CA 1
ATOM 855 C C . PRO A 1 107 ? 0.641 11.371 -11.499 1.00 86.56 107 PRO A C 1
ATOM 857 O O . PRO A 1 107 ?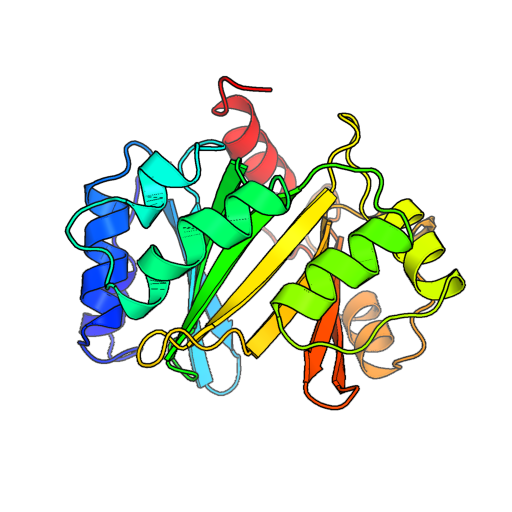 1.521 11.177 -10.661 1.00 86.56 107 PRO A O 1
ATOM 860 N N . GLY A 1 108 ? 0.849 11.209 -12.798 1.00 84.50 108 GLY A N 1
ATOM 861 C CA . GLY A 1 108 ? 2.150 10.848 -13.339 1.00 84.50 108 GLY A CA 1
ATOM 862 C C . GLY A 1 108 ? 2.309 11.273 -14.803 1.00 84.50 108 GLY A C 1
ATOM 863 O O 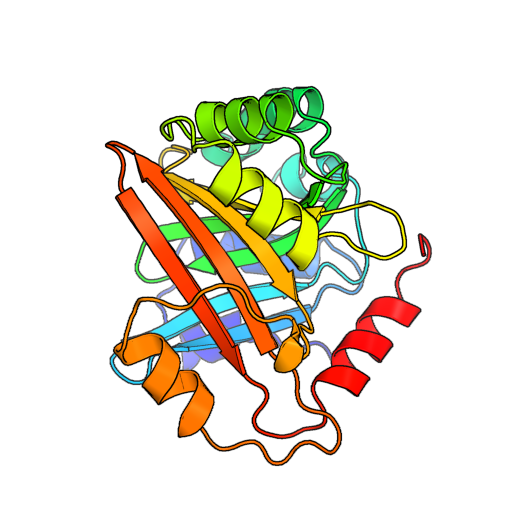. GLY A 1 108 ? 1.443 11.980 -15.332 1.00 84.50 108 GLY A O 1
ATOM 864 N N . PRO A 1 109 ? 3.401 10.847 -15.462 1.00 88.75 109 PRO A N 1
ATOM 865 C CA . PRO A 1 109 ? 4.502 10.060 -14.897 1.00 88.75 109 PRO A CA 1
ATOM 866 C C . PRO A 1 109 ? 5.227 10.820 -13.778 1.00 88.75 109 PRO A C 1
ATOM 868 O O . PRO A 1 109 ? 5.329 12.049 -13.826 1.00 88.75 109 PRO A O 1
ATOM 871 N N . VAL A 1 110 ? 5.720 10.102 -12.763 1.00 92.94 110 VAL A N 1
ATOM 872 C CA . VAL A 1 110 ? 6.403 10.749 -11.634 1.00 92.94 110 VAL A CA 1
ATOM 873 C C . VAL A 1 110 ? 7.677 11.457 -12.104 1.00 92.94 110 VAL A C 1
ATOM 875 O O . VAL A 1 110 ? 8.490 10.899 -12.838 1.00 92.94 110 VAL A O 1
ATOM 878 N N . ASN A 1 111 ? 7.859 12.706 -11.682 1.00 94.69 111 ASN A N 1
ATOM 879 C CA . ASN A 1 111 ? 9.092 13.465 -11.898 1.00 94.69 111 ASN A CA 1
ATOM 880 C C . ASN A 1 111 ? 9.793 13.762 -10.567 1.00 94.69 111 ASN A C 1
ATOM 882 O O . ASN A 1 111 ? 9.240 13.518 -9.496 1.00 94.69 111 ASN A O 1
ATOM 886 N N . LYS A 1 112 ? 11.009 14.318 -10.630 1.00 97.12 112 LYS A N 1
ATOM 887 C CA . LYS A 1 112 ? 11.855 14.537 -9.448 1.00 97.12 112 LYS A CA 1
ATOM 888 C C . LYS A 1 112 ? 11.174 15.375 -8.371 1.00 97.12 112 LYS A C 1
ATOM 890 O O . LYS A 1 112 ? 11.152 14.979 -7.211 1.00 97.12 112 LYS A O 1
ATOM 895 N N . LYS A 1 113 ? 10.591 16.506 -8.770 1.00 96.88 113 LYS A N 1
ATOM 896 C CA . LYS A 1 113 ? 9.897 17.411 -7.853 1.00 96.88 113 LYS A CA 1
ATOM 897 C C . LYS A 1 113 ? 8.726 16.700 -7.177 1.00 96.88 113 LYS A C 1
ATOM 899 O O . LYS A 1 113 ? 8.605 16.748 -5.960 1.00 96.88 113 LYS A O 1
ATOM 904 N N . GLN A 1 114 ? 7.904 16.010 -7.963 1.00 96.06 114 GLN A N 1
ATOM 905 C CA . GLN A 1 114 ? 6.745 15.295 -7.444 1.00 96.06 114 GLN A CA 1
ATOM 906 C C . GLN A 1 114 ? 7.150 14.150 -6.504 1.00 96.06 114 GLN A C 1
ATOM 908 O O . GLN A 1 114 ? 6.539 13.978 -5.453 1.00 96.06 114 GLN A O 1
ATOM 913 N N . ALA A 1 115 ? 8.179 13.376 -6.860 1.00 97.12 115 ALA A N 1
ATOM 914 C CA . ALA A 1 115 ? 8.700 12.315 -6.005 1.00 97.12 115 ALA A CA 1
ATOM 915 C C . ALA A 1 115 ? 9.154 12.874 -4.653 1.00 97.12 115 ALA A C 1
ATOM 917 O O . ALA A 1 115 ? 8.751 12.354 -3.615 1.00 97.12 115 ALA A O 1
ATOM 918 N N . ASP A 1 116 ? 9.922 13.964 -4.656 1.00 97.56 116 ASP A N 1
ATOM 919 C CA . ASP A 1 116 ? 10.385 14.600 -3.424 1.00 97.56 116 ASP A CA 1
ATOM 920 C C . ASP A 1 116 ? 9.224 15.120 -2.572 1.00 97.56 116 ASP A C 1
ATOM 922 O O . ASP A 1 116 ? 9.225 14.917 -1.362 1.00 97.56 116 ASP A O 1
ATOM 926 N N . GLU A 1 117 ? 8.214 15.747 -3.182 1.00 97.06 117 GLU A N 1
ATOM 927 C CA . GLU A 1 117 ? 7.028 16.250 -2.478 1.00 97.06 117 GLU A CA 1
ATOM 928 C C . GLU A 1 117 ? 6.224 15.108 -1.827 1.00 97.06 117 GLU A C 1
ATOM 930 O O . GLU A 1 117 ? 5.893 15.179 -0.638 1.00 97.06 117 GLU A O 1
ATOM 935 N N . LEU A 1 118 ? 5.990 14.013 -2.561 1.00 96.94 118 LEU A N 1
ATOM 936 C CA . LEU A 1 118 ? 5.290 12.824 -2.060 1.00 96.94 118 LEU A CA 1
ATOM 937 C C . LEU A 1 118 ? 6.064 12.108 -0.945 1.00 96.94 118 LEU A C 1
ATOM 939 O O . LEU A 1 118 ? 5.472 11.629 0.026 1.00 96.94 118 LEU A O 1
ATOM 943 N N . LEU A 1 119 ? 7.390 12.029 -1.061 1.00 97.56 119 LEU A N 1
ATOM 944 C CA . LEU A 1 119 ? 8.251 11.424 -0.046 1.00 97.56 119 LEU A CA 1
ATOM 945 C C . LEU A 1 119 ? 8.360 12.307 1.202 1.00 97.56 119 LEU A C 1
ATOM 947 O O . LEU A 1 119 ? 8.253 11.799 2.324 1.00 97.56 119 LEU A O 1
ATOM 951 N N . ALA A 1 120 ? 8.493 13.622 1.024 1.00 97.12 120 ALA A N 1
ATOM 952 C CA . ALA A 1 120 ? 8.548 14.590 2.112 1.00 97.12 120 ALA A CA 1
ATOM 953 C C . ALA A 1 120 ? 7.259 14.588 2.943 1.00 97.12 120 ALA A C 1
ATOM 955 O O . ALA A 1 120 ? 7.332 14.690 4.169 1.00 97.12 120 ALA A O 1
ATOM 956 N N . MET A 1 121 ? 6.094 14.377 2.316 1.00 96.06 121 MET A N 1
ATOM 957 C CA . MET A 1 121 ? 4.821 14.192 3.024 1.00 96.06 121 MET A CA 1
ATOM 958 C C . MET A 1 121 ? 4.904 13.058 4.063 1.00 96.06 121 MET A C 1
ATOM 960 O O . MET A 1 121 ? 4.399 13.192 5.175 1.00 96.06 121 MET A O 1
ATOM 964 N N . ALA A 1 122 ? 5.598 11.959 3.749 1.00 95.38 122 ALA A N 1
ATOM 965 C CA . ALA A 1 122 ? 5.826 10.852 4.682 1.00 95.38 122 ALA A CA 1
ATOM 966 C C . ALA A 1 122 ? 7.052 11.044 5.604 1.00 95.38 122 ALA A C 1
ATOM 968 O O . ALA A 1 122 ? 7.402 10.145 6.376 1.00 95.38 122 ALA A O 1
ATOM 969 N N . GLY A 1 123 ? 7.719 12.200 5.537 1.00 95.44 123 GLY A N 1
ATOM 970 C CA . GLY A 1 123 ? 8.971 12.484 6.241 1.00 95.44 123 GLY A CA 1
ATOM 971 C C . GLY A 1 123 ? 10.155 11.651 5.743 1.00 95.44 123 GLY A C 1
ATOM 972 O O . GLY A 1 123 ? 11.077 11.381 6.514 1.00 95.44 123 GLY A O 1
ATOM 973 N N . CYS A 1 124 ? 10.097 11.180 4.497 1.00 97.19 124 CYS A N 1
ATOM 974 C CA . CYS A 1 124 ? 11.189 10.463 3.851 1.00 97.19 124 CYS A CA 1
ATOM 975 C C . CYS A 1 124 ? 12.180 11.456 3.231 1.00 97.19 124 CYS A C 1
ATOM 977 O O . CYS A 1 124 ? 11.835 12.599 2.932 1.00 97.19 124 CYS A O 1
ATOM 979 N N . GLU A 1 125 ? 13.420 11.011 3.054 1.00 96.56 125 GLU A N 1
ATOM 980 C CA . GLU A 1 125 ? 14.445 11.808 2.382 1.00 96.56 125 GLU A CA 1
ATOM 981 C C . GLU A 1 125 ? 14.211 11.840 0.862 1.00 96.56 125 GLU A C 1
ATOM 983 O O . GLU A 1 125 ? 13.653 10.881 0.316 1.00 96.56 125 GLU A O 1
ATOM 988 N N . PRO A 1 126 ? 14.644 12.912 0.173 1.00 96.50 126 PRO A N 1
ATOM 989 C CA . PRO A 1 126 ? 14.666 12.959 -1.284 1.00 96.50 126 PRO A CA 1
ATOM 990 C C . PRO A 1 126 ? 15.461 11.795 -1.882 1.00 96.50 126 PRO A C 1
ATOM 992 O O . PRO A 1 126 ? 16.450 11.333 -1.308 1.00 96.50 126 PRO A O 1
ATOM 995 N N . ILE A 1 127 ? 15.057 11.362 -3.071 1.00 95.81 127 ILE A N 1
ATOM 996 C CA . ILE A 1 127 ? 15.768 10.343 -3.858 1.00 95.81 127 ILE A CA 1
ATOM 997 C C . ILE A 1 127 ? 16.561 10.989 -4.990 1.00 95.81 127 ILE A C 1
ATOM 999 O O . ILE A 1 127 ? 16.355 12.164 -5.281 1.00 95.81 127 ILE A O 1
ATOM 1003 N N . ASP A 1 128 ? 17.500 10.278 -5.606 1.00 95.69 128 ASP A N 1
ATOM 1004 C CA . ASP A 1 128 ? 18.269 10.832 -6.723 1.00 95.69 128 ASP A CA 1
ATOM 1005 C C . ASP A 1 128 ? 17.476 10.800 -8.048 1.00 95.69 128 ASP A C 1
ATOM 1007 O O . ASP A 1 128 ? 16.398 10.214 -8.159 1.00 95.69 128 ASP A O 1
ATOM 1011 N N . GLU A 1 129 ? 17.978 11.502 -9.066 1.00 96.94 129 GLU A N 1
ATOM 1012 C CA . GLU A 1 129 ? 17.318 11.580 -10.377 1.00 96.94 129 GLU A CA 1
ATOM 1013 C C . GLU A 1 129 ? 17.350 10.262 -11.160 1.00 96.94 129 GLU A C 1
ATOM 1015 O O . GLU A 1 129 ? 16.552 10.073 -12.080 1.00 96.94 129 GLU A O 1
ATOM 1020 N N . GLU A 1 130 ? 18.281 9.359 -10.861 1.00 95.31 130 GLU A N 1
ATOM 1021 C CA . GLU A 1 130 ? 18.369 8.060 -11.524 1.00 95.31 130 GLU A CA 1
ATOM 1022 C C . GLU A 1 130 ? 17.281 7.117 -11.005 1.00 95.31 130 GLU A C 1
ATOM 1024 O O . GLU A 1 130 ? 16.533 6.556 -11.806 1.00 95.31 130 GLU A O 1
ATOM 1029 N N . GLU A 1 131 ? 17.095 7.060 -9.687 1.00 95.00 131 GLU A N 1
ATOM 1030 C CA . GLU A 1 131 ? 16.031 6.313 -9.018 1.00 95.00 131 GLU A CA 1
ATOM 1031 C C . GLU A 1 131 ? 14.647 6.817 -9.451 1.00 95.00 131 GLU A C 1
ATOM 1033 O O . GLU A 1 131 ? 13.767 6.020 -9.771 1.00 95.00 131 GLU A O 1
ATOM 1038 N N . VAL A 1 132 ? 14.452 8.137 -9.580 1.00 96.19 132 VAL A N 1
ATOM 1039 C CA . VAL A 1 132 ? 13.197 8.691 -10.124 1.00 96.19 132 VAL A CA 1
ATOM 1040 C C . VAL A 1 132 ? 12.965 8.260 -11.567 1.00 96.19 132 VAL A C 1
ATOM 1042 O O . VAL A 1 132 ? 11.844 7.895 -11.916 1.00 96.19 132 VAL A O 1
ATOM 1045 N N . ARG A 1 133 ? 13.995 8.306 -12.423 1.00 94.88 133 ARG A N 1
ATOM 1046 C CA . ARG A 1 133 ? 13.867 7.887 -13.827 1.00 94.88 133 ARG A CA 1
ATOM 1047 C C . ARG A 1 133 ? 13.522 6.407 -13.937 1.00 94.88 133 ARG A C 1
ATOM 1049 O O . ARG A 1 133 ? 12.689 6.048 -14.767 1.00 94.88 133 ARG A O 1
ATOM 1056 N N . GLU A 1 134 ? 14.116 5.566 -13.095 1.00 94.44 134 GLU A N 1
ATOM 1057 C CA . GLU A 1 134 ? 13.783 4.146 -13.026 1.00 94.44 134 GLU A CA 1
ATOM 1058 C C . GLU A 1 134 ? 12.331 3.928 -12.579 1.00 94.44 134 GLU A C 1
ATOM 1060 O O . GLU A 1 134 ? 11.574 3.250 -13.277 1.00 94.44 134 GLU A O 1
ATOM 1065 N N . ILE A 1 135 ? 11.907 4.560 -11.478 1.00 94.69 135 ILE A N 1
ATOM 1066 C CA . ILE A 1 135 ? 10.523 4.476 -10.991 1.00 94.69 135 ILE A CA 1
ATOM 1067 C C . ILE A 1 135 ? 9.552 4.950 -12.074 1.00 94.69 135 ILE A C 1
ATOM 1069 O O . ILE A 1 135 ? 8.565 4.267 -12.345 1.00 94.69 135 ILE A O 1
ATOM 1073 N N . ALA A 1 136 ? 9.815 6.085 -12.722 1.00 93.38 136 ALA A N 1
ATOM 1074 C CA . ALA A 1 136 ? 8.950 6.632 -13.763 1.00 93.38 136 ALA A CA 1
ATOM 1075 C C . ALA A 1 136 ? 8.830 5.685 -14.963 1.00 93.38 136 ALA A C 1
ATOM 1077 O O . ALA A 1 136 ? 7.724 5.460 -15.456 1.00 93.38 136 ALA A O 1
ATOM 1078 N N . ARG A 1 137 ? 9.942 5.082 -15.400 1.00 91.94 137 ARG A N 1
ATOM 1079 C CA . ARG A 1 137 ? 9.955 4.091 -16.484 1.00 91.94 137 ARG A CA 1
ATOM 1080 C C . ARG A 1 137 ? 9.092 2.874 -16.146 1.00 91.94 137 ARG A C 1
ATOM 1082 O O . ARG A 1 137 ? 8.337 2.418 -16.996 1.00 91.94 137 ARG A O 1
ATOM 1089 N N . CYS A 1 138 ? 9.195 2.368 -14.920 1.00 91.44 138 CYS A N 1
ATOM 1090 C CA . CYS A 1 138 ? 8.549 1.122 -14.515 1.00 91.44 138 CYS A CA 1
ATOM 1091 C C . CYS A 1 138 ? 7.086 1.285 -14.065 1.00 91.44 138 CYS A C 1
ATOM 1093 O O . CYS A 1 138 ? 6.277 0.384 -14.259 1.00 91.44 138 CYS A O 1
ATOM 1095 N N . SER A 1 139 ? 6.741 2.395 -13.408 1.00 87.62 139 SER A N 1
ATOM 1096 C CA . SER A 1 139 ? 5.455 2.562 -12.701 1.00 87.62 139 SER A CA 1
ATOM 1097 C C . SER A 1 139 ? 4.385 3.330 -13.478 1.00 87.62 139 SER A C 1
ATOM 1099 O O . SER A 1 139 ? 3.248 3.432 -13.009 1.00 87.62 139 SER A O 1
ATOM 1101 N N . SER A 1 140 ? 4.722 3.864 -14.654 1.00 81.88 140 SER A N 1
ATOM 1102 C CA . SER A 1 140 ? 3.781 4.629 -15.473 1.00 81.88 140 SER A CA 1
ATOM 1103 C C . SER A 1 140 ? 2.724 3.721 -16.094 1.00 81.88 140 SER A C 1
ATOM 1105 O O . SER A 1 140 ? 3.015 2.855 -16.919 1.00 81.88 140 SER A O 1
ATOM 1107 N N . ALA A 1 141 ? 1.468 3.945 -15.723 1.00 79.31 141 ALA A N 1
ATOM 1108 C CA . ALA A 1 141 ? 0.325 3.323 -16.366 1.00 79.31 141 ALA A CA 1
ATOM 1109 C C . ALA A 1 141 ? 0.052 3.946 -17.747 1.00 79.31 141 ALA A C 1
ATOM 1111 O O . ALA A 1 141 ? 0.516 5.038 -18.077 1.00 79.31 141 ALA A O 1
ATOM 1112 N N . LYS A 1 142 ? -0.766 3.265 -18.562 1.00 78.50 142 LYS A N 1
ATOM 1113 C CA . LYS A 1 142 ? -1.153 3.739 -19.908 1.00 78.50 142 LYS A CA 1
ATOM 1114 C C . LYS A 1 142 ? -1.890 5.081 -19.899 1.00 78.50 142 LYS A C 1
ATOM 1116 O O . LYS A 1 142 ? -1.825 5.807 -20.883 1.00 78.50 142 LYS A O 1
ATOM 1121 N N . ASP A 1 143 ? -2.594 5.387 -18.811 1.00 78.38 143 ASP A N 1
ATOM 1122 C CA . ASP A 1 143 ? -3.293 6.660 -18.598 1.00 78.38 143 ASP A CA 1
ATOM 1123 C C . ASP A 1 143 ? -2.367 7.761 -18.041 1.00 78.38 143 ASP A C 1
ATOM 1125 O O . ASP A 1 143 ? -2.832 8.843 -17.694 1.00 78.38 143 ASP A O 1
ATOM 1129 N N . GLY A 1 144 ? -1.062 7.486 -17.938 1.00 82.00 144 GLY A N 1
ATOM 1130 C CA . GLY A 1 144 ? -0.061 8.378 -17.366 1.00 82.00 144 GLY A CA 1
ATOM 1131 C C . GLY A 1 144 ? -0.007 8.359 -15.839 1.00 82.00 144 GLY A C 1
ATOM 1132 O O . GLY A 1 144 ? 0.927 8.913 -15.280 1.00 82.00 144 GLY A O 1
ATOM 1133 N N . SER A 1 145 ? -0.945 7.716 -15.136 1.00 86.69 145 SER A N 1
ATOM 1134 C CA . SER A 1 145 ? -0.918 7.663 -13.668 1.00 86.69 145 SER A CA 1
ATOM 1135 C C . SER A 1 145 ? 0.206 6.770 -13.128 1.00 86.69 145 SER A C 1
ATOM 1137 O O . SER A 1 145 ? 0.800 5.966 -13.848 1.00 86.69 145 SER A O 1
ATOM 1139 N N . SER A 1 146 ? 0.511 6.898 -11.838 1.00 90.06 146 SER A N 1
ATOM 1140 C CA . SER A 1 146 ? 1.476 6.044 -11.135 1.00 90.06 146 SER A CA 1
ATOM 1141 C C . SER A 1 146 ? 0.853 5.472 -9.864 1.00 90.06 146 SER A C 1
ATOM 1143 O O . SER A 1 146 ? 0.073 6.141 -9.183 1.00 90.06 146 SER A O 1
ATOM 1145 N N . ALA A 1 147 ? 1.176 4.223 -9.525 1.00 93.31 147 ALA A N 1
ATOM 1146 C CA . ALA A 1 147 ? 0.691 3.614 -8.292 1.00 93.31 147 ALA A CA 1
ATOM 1147 C C . ALA A 1 147 ? 1.565 4.052 -7.108 1.00 93.31 147 ALA A C 1
ATOM 1149 O O . ALA A 1 147 ? 2.774 3.815 -7.087 1.00 93.31 147 ALA A O 1
ATOM 1150 N N . PHE A 1 148 ? 0.944 4.679 -6.113 1.00 96.75 148 PHE A N 1
ATOM 1151 C CA . PHE A 1 148 ? 1.622 5.212 -4.932 1.00 96.75 148 PHE A CA 1
ATOM 1152 C C . PHE A 1 148 ? 0.906 4.764 -3.665 1.00 96.75 148 PHE A C 1
ATOM 1154 O O . PHE A 1 148 ? -0.318 4.641 -3.655 1.00 96.75 148 PHE A O 1
ATOM 1161 N N . ALA A 1 149 ? 1.647 4.536 -2.586 1.00 98.00 149 ALA A N 1
ATOM 1162 C CA . ALA A 1 149 ? 1.068 4.234 -1.290 1.00 98.00 149 ALA A CA 1
ATOM 1163 C C . ALA A 1 149 ? 1.801 4.931 -0.154 1.00 98.00 149 ALA A C 1
ATOM 1165 O O . ALA A 1 149 ? 3.008 5.155 -0.216 1.00 98.00 149 ALA A O 1
ATOM 1166 N N . VAL A 1 150 ? 1.081 5.164 0.936 1.00 98.31 150 VAL A N 1
ATOM 1167 C CA . VAL A 1 150 ? 1.662 5.561 2.218 1.00 98.31 150 VAL A CA 1
ATOM 1168 C C . VAL A 1 150 ? 1.220 4.592 3.289 1.00 98.31 150 VAL A C 1
ATOM 1170 O O . VAL A 1 150 ? 0.116 4.054 3.233 1.00 98.31 150 VAL A O 1
ATOM 1173 N N . THR A 1 151 ? 2.081 4.408 4.279 1.00 98.62 151 THR A N 1
ATOM 1174 C CA . THR A 1 151 ? 1.769 3.693 5.510 1.00 98.62 151 THR A CA 1
ATOM 1175 C C . THR A 1 151 ? 1.632 4.696 6.640 1.00 98.62 151 THR A C 1
ATOM 1177 O O . THR A 1 151 ? 2.565 5.461 6.897 1.00 98.62 151 THR A O 1
ATOM 1180 N N . LEU A 1 152 ? 0.529 4.629 7.373 1.00 98.12 152 LEU A N 1
ATOM 1181 C CA . LEU A 1 152 ? 0.298 5.413 8.577 1.00 98.12 152 LEU A CA 1
ATOM 1182 C C . LEU A 1 152 ? 0.025 4.510 9.782 1.00 98.12 152 LEU A C 1
ATOM 1184 O O . LEU A 1 152 ? -0.588 3.452 9.664 1.00 98.12 152 LEU A O 1
ATOM 1188 N N . SER A 1 153 ? 0.480 4.933 10.958 1.00 98.25 153 SER A N 1
ATOM 1189 C CA . SER A 1 153 ? 0.052 4.306 12.212 1.00 98.25 153 SER A CA 1
ATOM 1190 C C . SER A 1 153 ? -1.445 4.528 12.407 1.00 98.25 153 SER A C 1
ATOM 1192 O O . SER A 1 153 ? -1.913 5.656 12.279 1.00 98.25 153 SER A O 1
ATOM 1194 N N . PHE A 1 154 ? -2.187 3.475 12.744 1.00 98.19 154 PHE A N 1
ATOM 1195 C CA . PHE A 1 154 ? -3.611 3.603 13.050 1.00 98.19 154 PHE A CA 1
ATOM 1196 C C . PHE A 1 154 ? -3.850 4.451 14.309 1.00 98.19 154 PHE A C 1
ATOM 1198 O O . PHE A 1 154 ? -4.720 5.320 14.321 1.00 98.19 154 PHE A O 1
ATOM 1205 N N . GLU A 1 155 ? -3.040 4.236 15.346 1.00 97.38 155 GLU A N 1
ATOM 1206 C CA . GLU A 1 155 ? -3.182 4.905 16.640 1.00 97.38 155 GLU A CA 1
ATOM 1207 C C . GLU A 1 155 ? -2.814 6.391 16.560 1.00 97.38 155 GLU A C 1
ATOM 1209 O O . GLU A 1 155 ? -3.613 7.255 16.918 1.00 97.38 155 GLU A O 1
ATOM 1214 N N . THR A 1 156 ? -1.619 6.707 16.054 1.00 97.94 156 THR A N 1
ATOM 1215 C CA . THR A 1 156 ? -1.106 8.087 16.083 1.00 97.94 156 THR A CA 1
ATOM 1216 C C . THR A 1 156 ? -1.394 8.860 14.806 1.00 97.94 156 THR A C 1
ATOM 1218 O O . THR A 1 156 ? -1.327 10.089 14.786 1.00 97.94 156 THR A O 1
ATOM 1221 N N . GLY A 1 157 ? -1.684 8.161 13.708 1.00 97.81 157 GLY A N 1
ATOM 1222 C CA . GLY A 1 157 ? -1.760 8.764 12.386 1.00 97.81 157 GLY A CA 1
ATOM 1223 C C . GLY A 1 157 ? -0.395 9.134 11.816 1.00 97.81 157 GLY A C 1
ATOM 1224 O O . GLY A 1 157 ? -0.344 9.814 10.801 1.00 97.81 157 GLY A O 1
ATOM 1225 N N . ASP A 1 158 ? 0.725 8.779 12.445 1.00 97.75 158 ASP A N 1
ATOM 1226 C CA . ASP A 1 158 ? 2.034 9.155 11.908 1.00 97.75 158 ASP A CA 1
ATOM 1227 C C . ASP A 1 158 ? 2.282 8.455 10.577 1.00 97.75 158 ASP A C 1
ATOM 1229 O O . ASP A 1 158 ? 2.271 7.222 10.520 1.00 97.75 158 ASP A O 1
ATOM 1233 N N . LEU A 1 159 ? 2.589 9.231 9.536 1.00 97.69 159 LEU A N 1
ATOM 1234 C CA . LEU A 1 159 ? 3.106 8.699 8.282 1.00 97.69 159 LEU A CA 1
ATOM 1235 C C . LEU A 1 159 ? 4.492 8.095 8.543 1.00 97.69 159 LEU A C 1
ATOM 1237 O O . LEU A 1 159 ? 5.411 8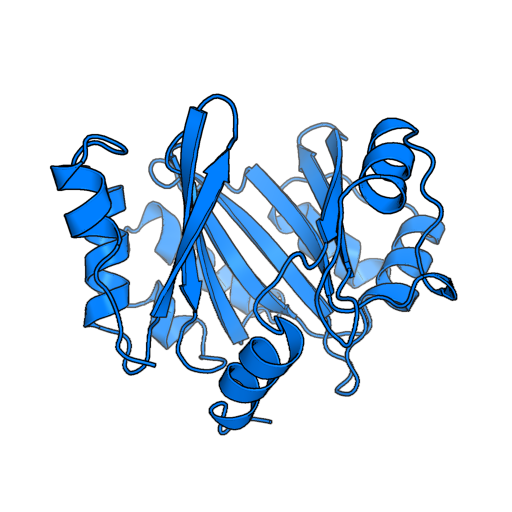.754 9.044 1.00 97.69 159 LEU A O 1
ATOM 1241 N N . ARG A 1 160 ? 4.609 6.794 8.279 1.00 96.38 160 ARG A N 1
ATOM 1242 C CA . ARG A 1 160 ? 5.801 5.988 8.567 1.00 96.38 160 ARG A CA 1
ATOM 1243 C C . ARG A 1 160 ? 6.655 5.781 7.328 1.00 96.38 160 ARG A C 1
ATOM 1245 O O . ARG A 1 160 ? 7.879 5.739 7.448 1.00 96.38 160 ARG A O 1
ATOM 1252 N N . ARG A 1 161 ? 6.002 5.559 6.185 1.00 97.62 161 ARG A N 1
ATOM 1253 C CA . ARG A 1 161 ? 6.624 5.144 4.926 1.00 97.62 161 ARG A CA 1
ATOM 1254 C C . ARG A 1 161 ? 5.794 5.590 3.729 1.00 97.62 161 ARG A C 1
ATOM 1256 O O . ARG A 1 161 ? 4.580 5.738 3.852 1.00 97.62 161 ARG A O 1
ATOM 1263 N N . ALA A 1 162 ? 6.452 5.701 2.585 1.00 98.12 162 ALA A N 1
ATOM 1264 C CA . ALA A 1 162 ? 5.843 5.874 1.273 1.00 98.12 162 ALA A CA 1
ATOM 1265 C C . ALA A 1 162 ? 6.411 4.833 0.300 1.00 98.12 162 ALA A C 1
ATOM 1267 O O . ALA A 1 162 ? 7.495 4.296 0.537 1.00 98.12 162 ALA A O 1
ATOM 1268 N N . ALA A 1 163 ? 5.683 4.507 -0.764 1.00 98.00 163 ALA A N 1
ATOM 1269 C CA . ALA A 1 163 ? 6.162 3.579 -1.776 1.00 98.00 163 ALA A CA 1
ATOM 1270 C C . ALA A 1 163 ? 5.552 3.831 -3.156 1.00 98.00 163 ALA A C 1
ATOM 1272 O O . ALA A 1 163 ? 4.357 4.102 -3.267 1.00 98.00 163 ALA A O 1
ATOM 1273 N N . PHE A 1 164 ? 6.365 3.663 -4.196 1.00 97.19 164 PHE A N 1
ATOM 1274 C CA . PHE A 1 164 ? 5.920 3.607 -5.589 1.00 97.19 164 PHE A CA 1
ATOM 1275 C C . PHE A 1 164 ? 5.828 2.149 -6.035 1.00 97.19 164 PHE A C 1
ATOM 1277 O O . PHE A 1 164 ? 6.658 1.339 -5.624 1.00 97.19 164 PHE A O 1
ATOM 1284 N N . TYR A 1 165 ? 4.834 1.816 -6.857 1.00 96.31 165 TYR A N 1
ATOM 1285 C CA . TYR A 1 165 ? 4.576 0.454 -7.326 1.00 96.31 165 TYR A CA 1
ATOM 1286 C C . TYR A 1 165 ? 4.542 0.403 -8.850 1.00 96.31 165 TYR A C 1
ATOM 1288 O O . TYR A 1 165 ? 3.950 1.257 -9.503 1.00 96.31 165 TYR A O 1
ATOM 1296 N N . ALA A 1 166 ? 5.115 -0.657 -9.399 1.00 94.44 166 ALA A N 1
ATOM 1297 C CA . ALA A 1 166 ? 5.085 -1.012 -10.805 1.00 94.44 166 ALA A CA 1
ATOM 1298 C C . ALA A 1 166 ? 4.440 -2.402 -10.944 1.00 94.44 166 ALA A C 1
ATOM 1300 O O . ALA A 1 166 ? 5.133 -3.419 -10.849 1.00 94.44 166 ALA A O 1
ATOM 1301 N N . PRO A 1 167 ? 3.100 -2.468 -11.057 1.00 92.12 167 PRO A N 1
ATOM 1302 C CA . PRO A 1 167 ? 2.383 -3.722 -11.253 1.00 92.12 167 PRO A CA 1
ATOM 1303 C C . PRO A 1 167 ? 2.514 -4.226 -12.694 1.00 92.12 167 PRO A C 1
ATOM 1305 O O . PRO A 1 167 ? 2.497 -3.428 -13.629 1.00 92.12 167 PRO A O 1
ATOM 1308 N N . LYS A 1 168 ? 2.528 -5.552 -12.871 1.00 91.62 168 LYS A N 1
ATOM 1309 C CA . LYS A 1 168 ? 2.610 -6.224 -14.178 1.00 91.62 168 LYS A CA 1
ATOM 1310 C C . LYS A 1 168 ? 3.838 -5.788 -14.993 1.00 91.62 168 LYS A C 1
ATOM 1312 O O . LYS A 1 168 ? 3.713 -5.412 -16.157 1.00 91.62 168 LYS A O 1
ATOM 1317 N N . LEU A 1 169 ? 5.015 -5.838 -14.379 1.00 91.62 169 LEU A N 1
ATOM 1318 C CA . LEU A 1 169 ? 6.275 -5.624 -15.083 1.00 91.62 169 LEU A CA 1
ATOM 1319 C C . LEU A 1 169 ? 6.688 -6.883 -15.859 1.00 91.62 169 LEU A C 1
ATOM 1321 O O . LEU A 1 169 ? 6.830 -7.942 -15.242 1.00 91.62 169 LEU A O 1
ATOM 1325 N N . PRO A 1 170 ? 6.920 -6.783 -17.179 1.00 90.69 170 PRO A N 1
ATOM 1326 C CA . PRO A 1 170 ? 7.639 -7.808 -17.929 1.00 90.69 170 PRO A CA 1
ATOM 1327 C C . PRO A 1 170 ? 9.058 -8.000 -17.384 1.00 90.69 170 PRO A C 1
ATOM 1329 O O . PRO A 1 170 ? 9.655 -7.069 -16.836 1.00 90.69 170 PRO A O 1
ATOM 1332 N N . ARG A 1 171 ? 9.627 -9.199 -17.552 1.00 90.75 171 ARG A N 1
ATOM 1333 C CA . ARG A 1 171 ? 10.974 -9.514 -17.040 1.00 90.75 171 ARG A CA 1
ATOM 1334 C C . ARG A 1 171 ? 12.053 -8.637 -17.664 1.00 90.75 171 ARG A C 1
ATOM 1336 O O . ARG A 1 171 ? 12.977 -8.220 -16.975 1.00 90.75 171 ARG A O 1
ATOM 1343 N N . GLU A 1 172 ? 11.915 -8.349 -18.950 1.00 90.75 172 GLU A N 1
ATOM 1344 C CA . GLU A 1 172 ? 12.793 -7.477 -19.727 1.00 90.75 172 GLU A CA 1
ATOM 1345 C C . GLU A 1 172 ? 12.768 -6.015 -19.262 1.00 90.75 172 GLU A C 1
ATOM 1347 O O . GLU A 1 172 ? 13.738 -5.291 -19.480 1.00 90.75 172 GLU A O 1
ATOM 1352 N N . ASP A 1 173 ? 11.695 -5.603 -18.584 1.00 91.12 173 ASP A N 1
ATOM 1353 C CA . ASP A 1 173 ? 11.496 -4.234 -18.113 1.00 91.12 173 ASP A CA 1
ATOM 1354 C C . ASP A 1 173 ? 11.819 -4.061 -16.625 1.00 91.12 173 ASP A C 1
ATOM 1356 O O . ASP A 1 173 ? 11.746 -2.933 -16.119 1.00 91.12 173 ASP A O 1
ATOM 1360 N N . LEU A 1 174 ? 12.193 -5.136 -15.920 1.00 92.88 174 LEU A N 1
ATOM 1361 C CA . LEU A 1 174 ? 12.531 -5.073 -14.501 1.00 92.88 174 LEU A CA 1
ATOM 1362 C C . LEU A 1 174 ? 13.624 -4.023 -14.230 1.00 92.88 174 LEU A C 1
ATOM 1364 O O . LEU A 1 174 ? 14.517 -3.807 -15.055 1.00 92.88 174 LEU A O 1
ATOM 1368 N N . PRO A 1 175 ? 13.556 -3.330 -13.082 1.00 93.25 175 PRO A N 1
ATOM 1369 C CA . PRO A 1 175 ? 14.615 -2.421 -12.667 1.00 93.25 175 PRO A CA 1
ATOM 1370 C C . PRO A 1 175 ? 15.918 -3.165 -12.381 1.00 93.25 175 PRO A C 1
ATOM 1372 O O . PRO A 1 175 ? 15.961 -4.397 -12.326 1.00 93.25 175 PRO A O 1
ATOM 1375 N N . VAL A 1 176 ? 16.990 -2.411 -12.142 1.00 88.44 176 VAL A N 1
ATOM 1376 C CA . VAL A 1 176 ? 18.247 -3.011 -11.697 1.00 88.44 176 VAL A CA 1
ATOM 1377 C C . VAL A 1 176 ? 18.067 -3.540 -10.276 1.00 88.44 176 VAL A C 1
ATOM 1379 O O . VAL A 1 176 ? 18.092 -2.809 -9.289 1.00 88.44 176 VAL A O 1
ATOM 1382 N N . ILE A 1 177 ? 17.910 -4.856 -10.163 1.00 88.75 177 ILE A N 1
ATOM 1383 C CA . ILE A 1 177 ? 17.820 -5.543 -8.879 1.00 88.75 177 ILE A CA 1
ATOM 1384 C C . ILE A 1 177 ? 19.238 -5.836 -8.393 1.00 88.75 177 ILE A C 1
ATOM 1386 O O . ILE A 1 177 ? 19.884 -6.768 -8.862 1.00 88.75 177 ILE A O 1
ATOM 1390 N N . SER A 1 178 ? 19.746 -5.038 -7.456 1.00 85.44 178 SER A N 1
ATOM 1391 C CA . SER A 1 178 ? 21.057 -5.269 -6.825 1.00 85.44 178 SER A CA 1
ATOM 1392 C C . SER A 1 178 ? 20.999 -6.263 -5.658 1.00 85.44 178 SER A C 1
ATOM 1394 O O . SER A 1 178 ? 22.016 -6.850 -5.298 1.00 85.44 178 SER A O 1
ATOM 1396 N N . ASP A 1 179 ? 19.813 -6.484 -5.089 1.00 91.06 179 ASP A N 1
ATOM 1397 C CA . ASP A 1 179 ? 19.586 -7.393 -3.967 1.00 91.06 179 ASP A CA 1
ATOM 1398 C C . ASP A 1 179 ? 19.488 -8.857 -4.439 1.00 91.06 179 ASP A C 1
ATOM 1400 O O . ASP A 1 179 ? 18.549 -9.251 -5.134 1.00 91.06 179 ASP A O 1
ATOM 1404 N N . GLU A 1 180 ? 20.456 -9.683 -4.034 1.00 93.44 180 GLU A N 1
ATOM 1405 C CA . GLU A 1 180 ? 20.521 -11.108 -4.397 1.00 93.44 180 GLU A CA 1
ATOM 1406 C C . GLU A 1 180 ? 19.332 -11.924 -3.874 1.00 93.44 180 GLU A C 1
ATOM 1408 O O . GLU A 1 180 ? 18.890 -12.868 -4.528 1.00 93.44 180 GLU A O 1
ATOM 1413 N N . ARG A 1 181 ? 18.755 -11.560 -2.723 1.00 94.19 181 ARG A N 1
ATOM 1414 C CA . ARG A 1 181 ? 17.577 -12.254 -2.188 1.00 94.19 181 ARG A CA 1
ATOM 1415 C C . ARG A 1 181 ? 16.368 -12.031 -3.096 1.00 94.19 181 ARG A C 1
ATOM 1417 O O . ARG A 1 181 ? 15.581 -12.956 -3.289 1.00 94.19 181 ARG A O 1
ATOM 1424 N N . MET A 1 182 ? 16.212 -10.836 -3.652 1.00 94.44 182 MET A N 1
ATOM 1425 C CA . MET A 1 182 ? 15.121 -10.527 -4.569 1.00 94.44 182 MET A CA 1
ATOM 1426 C C . MET A 1 182 ? 15.305 -11.193 -5.934 1.00 94.44 182 MET A C 1
ATOM 1428 O O . MET A 1 182 ? 14.322 -11.691 -6.480 1.00 94.44 182 MET A O 1
ATOM 1432 N N . LYS A 1 183 ? 16.543 -11.293 -6.443 1.00 94.38 183 LYS A N 1
ATOM 1433 C CA . LYS A 1 183 ? 16.836 -12.114 -7.634 1.00 94.38 183 LYS A CA 1
ATOM 1434 C C . LYS A 1 183 ? 16.431 -13.565 -7.402 1.00 94.38 183 LYS A C 1
ATOM 1436 O O . LYS A 1 183 ? 15.611 -14.100 -8.139 1.00 94.38 183 LYS A O 1
ATOM 1441 N N . LEU A 1 184 ? 16.901 -14.158 -6.301 1.00 96.19 184 LEU A N 1
ATOM 1442 C CA . LEU A 1 184 ? 16.558 -15.532 -5.930 1.00 96.19 184 LEU A CA 1
ATOM 1443 C C . LEU A 1 184 ? 15.042 -15.736 -5.810 1.00 96.19 184 LEU A C 1
ATOM 1445 O O . LEU A 1 184 ? 14.522 -16.749 -6.271 1.00 96.19 184 LEU A O 1
ATOM 1449 N N . PHE A 1 185 ? 14.317 -14.778 -5.226 1.00 96.50 185 PHE A N 1
ATOM 1450 C CA . PHE A 1 185 ? 12.857 -14.832 -5.154 1.00 96.50 185 PHE A CA 1
ATOM 1451 C C . PHE A 1 185 ? 12.212 -14.858 -6.548 1.00 96.50 185 PHE A C 1
ATOM 1453 O O . PHE A 1 185 ? 11.367 -15.717 -6.808 1.00 96.50 185 PHE A O 1
ATOM 1460 N N . LEU A 1 186 ? 12.613 -13.953 -7.444 1.00 95.44 186 LEU A N 1
ATOM 1461 C CA . LEU A 1 186 ? 12.049 -13.852 -8.793 1.00 95.44 186 LEU A CA 1
ATOM 1462 C C . LEU A 1 186 ? 12.451 -15.011 -9.707 1.00 95.44 186 LEU A C 1
ATOM 1464 O O . LEU A 1 186 ? 11.711 -15.314 -10.642 1.00 95.44 186 LEU A O 1
ATOM 1468 N N . ASP A 1 187 ? 13.575 -15.670 -9.445 1.00 95.06 187 ASP A N 1
ATOM 1469 C CA . ASP A 1 187 ? 14.053 -16.788 -10.258 1.00 95.06 187 ASP A CA 1
ATOM 1470 C C . ASP A 1 187 ? 13.489 -18.133 -9.786 1.00 95.06 187 ASP A C 1
ATOM 1472 O O . ASP A 1 187 ? 13.169 -18.990 -10.610 1.00 95.06 187 ASP A O 1
ATOM 1476 N N . HIS A 1 188 ? 13.301 -18.317 -8.474 1.00 96.31 188 HIS A N 1
ATOM 1477 C CA . HIS A 1 188 ? 12.965 -19.626 -7.902 1.00 96.31 188 HIS A CA 1
ATOM 1478 C C . HIS A 1 188 ? 11.535 -19.775 -7.376 1.00 96.31 188 HIS A C 1
ATOM 1480 O O . HIS A 1 188 ? 11.104 -20.905 -7.144 1.00 96.31 188 HIS A O 1
ATOM 1486 N N . THR A 1 189 ? 10.780 -18.690 -7.180 1.00 96.56 189 THR A N 1
ATOM 1487 C CA . THR A 1 189 ? 9.375 -18.814 -6.752 1.00 96.56 189 THR A CA 1
ATOM 1488 C C . THR A 1 189 ? 8.533 -19.353 -7.910 1.00 96.56 189 THR A C 1
ATOM 1490 O O . THR A 1 189 ? 8.522 -18.7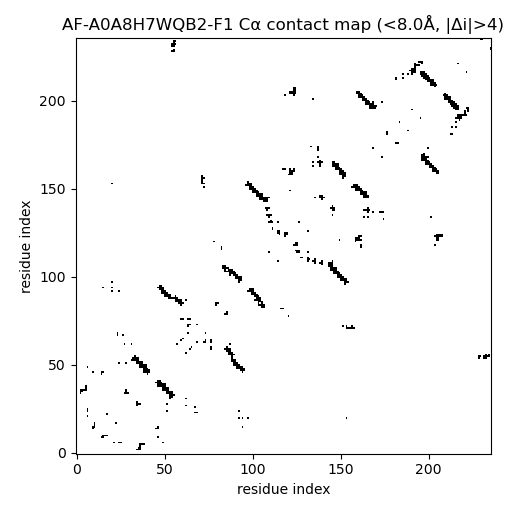20 -8.954 1.00 96.56 189 THR A O 1
ATOM 1493 N N . PRO A 1 190 ? 7.841 -20.494 -7.789 1.00 97.00 190 PRO A N 1
ATOM 1494 C CA . PRO A 1 190 ? 7.069 -21.062 -8.897 1.00 97.00 190 PRO A CA 1
ATOM 1495 C C . PRO A 1 190 ? 5.939 -20.136 -9.369 1.00 97.00 190 PRO A C 1
ATOM 1497 O O . PRO A 1 190 ? 5.348 -19.426 -8.560 1.00 97.00 190 PRO A O 1
ATOM 1500 N N . ASP A 1 191 ? 5.604 -20.225 -10.656 1.00 96.75 191 ASP A N 1
ATOM 1501 C CA . ASP A 1 191 ? 4.410 -19.628 -11.257 1.00 96.75 191 ASP A CA 1
ATOM 1502 C C . ASP A 1 191 ? 3.755 -20.643 -12.202 1.00 96.75 191 ASP A C 1
ATOM 1504 O O . ASP A 1 191 ? 4.429 -21.283 -13.012 1.00 96.75 191 ASP A O 1
ATOM 1508 N N . TYR A 1 192 ? 2.447 -20.812 -12.053 1.00 97.19 192 TYR A N 1
ATOM 1509 C CA . TYR A 1 192 ? 1.602 -21.741 -12.796 1.00 97.19 192 TYR A CA 1
ATOM 1510 C C . TYR A 1 192 ? 0.474 -21.022 -13.549 1.00 97.19 192 TYR A C 1
ATOM 1512 O O . TYR A 1 192 ? -0.383 -21.692 -14.132 1.00 97.19 192 TYR A O 1
ATOM 1520 N N . ASP A 1 193 ? 0.444 -19.686 -13.533 1.00 96.19 193 ASP A N 1
ATOM 1521 C CA . ASP A 1 193 ? -0.482 -18.911 -14.355 1.00 96.19 193 ASP A CA 1
ATOM 1522 C C . ASP A 1 193 ? -0.080 -18.951 -15.837 1.00 96.19 193 ASP A C 1
ATOM 1524 O O . ASP A 1 193 ? 1.077 -19.167 -16.199 1.00 96.19 193 ASP A O 1
ATOM 1528 N N . GLN A 1 194 ? -1.056 -18.739 -16.726 1.00 94.19 194 GLN A N 1
ATOM 1529 C CA . GLN A 1 194 ? -0.787 -18.663 -18.169 1.00 94.19 194 GLN A CA 1
ATOM 1530 C C . GLN A 1 194 ? 0.031 -17.424 -18.557 1.00 94.19 194 GLN A C 1
ATOM 1532 O O . GLN A 1 194 ? 0.771 -17.458 -19.538 1.00 94.19 194 GLN A O 1
ATOM 1537 N N . GLU A 1 195 ? -0.130 -16.329 -17.812 1.00 93.31 195 GLU A N 1
ATOM 1538 C CA . GLU A 1 195 ? 0.588 -15.073 -18.014 1.00 93.31 195 GLU A CA 1
ATOM 1539 C C . GLU A 1 195 ? 1.165 -14.625 -16.668 1.00 93.31 195 GLU A C 1
ATOM 1541 O O . GLU A 1 195 ? 0.410 -14.348 -15.732 1.00 93.31 195 GLU A O 1
ATOM 1546 N N . GLU A 1 196 ? 2.497 -14.557 -16.587 1.00 93.81 196 GLU A N 1
ATOM 1547 C CA . GLU A 1 196 ? 3.214 -14.152 -15.378 1.00 93.81 196 GLU A CA 1
ATOM 1548 C C . GLU A 1 196 ? 2.888 -12.698 -15.008 1.00 93.81 196 GLU A C 1
ATOM 1550 O O . GLU A 1 196 ? 2.812 -11.798 -15.851 1.00 93.81 196 GLU A O 1
ATOM 1555 N N . TRP A 1 197 ? 2.717 -12.461 -13.713 1.00 95.06 197 TRP A N 1
ATOM 1556 C CA . TRP A 1 197 ? 2.540 -11.144 -13.130 1.00 95.06 197 TRP A CA 1
ATOM 1557 C C . TRP A 1 197 ? 3.645 -10.881 -12.118 1.00 95.06 197 TRP A C 1
ATOM 1559 O O . TRP A 1 197 ? 3.712 -11.547 -11.087 1.00 95.06 197 TRP A O 1
ATOM 1569 N N . ILE A 1 198 ? 4.461 -9.856 -12.366 1.00 95.94 198 ILE A N 1
ATOM 1570 C CA . ILE A 1 198 ? 5.437 -9.355 -11.397 1.00 95.94 198 ILE A CA 1
ATOM 1571 C C . ILE A 1 198 ? 5.046 -7.938 -10.974 1.00 95.94 198 ILE A C 1
ATOM 1573 O O . ILE A 1 198 ? 4.780 -7.082 -11.816 1.00 95.94 198 ILE A O 1
ATOM 1577 N N . THR A 1 199 ? 5.019 -7.679 -9.669 1.00 95.69 199 THR A N 1
ATOM 1578 C CA . THR A 1 199 ? 4.942 -6.319 -9.115 1.00 95.69 199 THR A CA 1
ATOM 1579 C C . THR A 1 199 ? 6.278 -5.988 -8.470 1.00 95.69 199 THR A C 1
ATOM 1581 O O . THR A 1 199 ? 6.751 -6.763 -7.642 1.00 95.69 199 THR A O 1
ATOM 1584 N N . ILE A 1 200 ? 6.849 -4.822 -8.774 1.00 96.81 200 ILE A N 1
ATOM 1585 C CA . ILE A 1 200 ? 7.968 -4.254 -8.008 1.00 96.81 200 ILE A CA 1
ATOM 1586 C C . ILE A 1 200 ? 7.490 -3.024 -7.245 1.00 96.81 200 ILE A C 1
ATOM 1588 O O . ILE A 1 200 ? 6.677 -2.253 -7.754 1.00 96.81 200 ILE A O 1
ATOM 1592 N N . ALA A 1 201 ? 7.985 -2.824 -6.024 1.00 96.62 201 ALA A N 1
ATOM 1593 C CA . ALA A 1 201 ? 7.739 -1.597 -5.280 1.00 96.62 201 ALA A CA 1
ATOM 1594 C C . ALA A 1 201 ? 8.995 -1.063 -4.595 1.00 96.62 201 ALA A C 1
ATOM 1596 O O . ALA A 1 201 ? 9.690 -1.809 -3.904 1.00 96.62 201 ALA A O 1
ATOM 1597 N N . TRP A 1 202 ? 9.222 0.243 -4.711 1.00 97.25 202 TRP A N 1
ATOM 1598 C CA . TRP A 1 202 ? 10.287 0.973 -4.024 1.00 97.25 202 TRP A CA 1
ATOM 1599 C C . TRP A 1 202 ? 9.708 1.583 -2.756 1.00 97.25 202 TRP A C 1
ATOM 1601 O O . TRP A 1 202 ? 8.817 2.428 -2.825 1.00 97.25 202 TRP A O 1
ATOM 1611 N N . GLY A 1 203 ? 10.168 1.117 -1.598 1.00 97.38 203 GLY A N 1
ATOM 1612 C CA . GLY A 1 203 ? 9.711 1.554 -0.288 1.00 97.38 203 GLY A CA 1
ATOM 1613 C C . GLY A 1 203 ? 10.705 2.484 0.393 1.00 97.38 203 GLY A C 1
ATOM 1614 O O . GLY A 1 203 ? 11.889 2.173 0.502 1.00 97.38 203 GLY A O 1
ATOM 1615 N N . PHE A 1 204 ? 10.186 3.580 0.937 1.00 98.19 204 PHE A N 1
ATOM 1616 C CA . PHE A 1 204 ? 10.944 4.642 1.589 1.00 98.19 204 PHE A CA 1
ATOM 1617 C C . PHE A 1 204 ? 10.444 4.851 3.015 1.00 98.19 204 PHE A C 1
ATOM 1619 O O . PHE A 1 204 ? 9.243 4.791 3.288 1.00 98.19 204 PHE A O 1
ATOM 1626 N N . GLY A 1 205 ? 11.367 5.083 3.940 1.00 97.19 205 GLY A N 1
ATOM 1627 C CA . GLY A 1 205 ? 11.088 5.398 5.333 1.00 97.19 205 GLY A CA 1
ATOM 1628 C C . GLY A 1 205 ? 12.035 6.463 5.875 1.00 97.19 205 GLY A C 1
ATOM 1629 O O . GLY A 1 205 ? 13.047 6.804 5.266 1.00 97.19 205 GLY A O 1
ATOM 1630 N N . LYS A 1 206 ? 11.701 6.977 7.060 1.00 95.06 206 LYS A N 1
ATOM 1631 C CA . LYS A 1 206 ? 12.474 8.028 7.739 1.00 95.06 206 LYS A CA 1
ATOM 1632 C C . LYS A 1 206 ? 13.932 7.614 7.986 1.00 95.06 206 LYS A C 1
ATOM 1634 O O . LYS A 1 206 ? 14.196 6.451 8.311 1.00 95.06 206 LYS A O 1
ATOM 1639 N N . GLY A 1 207 ? 14.841 8.589 7.911 1.00 93.94 207 GLY A N 1
ATOM 1640 C CA . GLY A 1 207 ? 16.282 8.401 8.120 1.00 93.94 207 GLY A CA 1
ATOM 1641 C C . GLY A 1 207 ? 16.943 7.598 7.001 1.00 93.94 207 GLY A C 1
ATOM 1642 O O . GLY A 1 207 ? 17.654 6.636 7.284 1.00 93.94 207 GLY A O 1
ATOM 1643 N N . GLY A 1 208 ? 16.602 7.915 5.750 1.00 92.88 208 GLY A N 1
ATOM 1644 C CA . GLY A 1 208 ? 17.191 7.310 4.553 1.00 92.88 208 GLY A CA 1
ATOM 1645 C C . GLY A 1 208 ? 16.895 5.821 4.347 1.00 92.88 208 GLY A C 1
ATOM 1646 O O . GLY A 1 208 ? 17.530 5.178 3.513 1.00 92.88 208 GLY A O 1
ATOM 1647 N N . LYS A 1 209 ? 15.954 5.231 5.098 1.00 95.81 209 LYS A N 1
ATOM 1648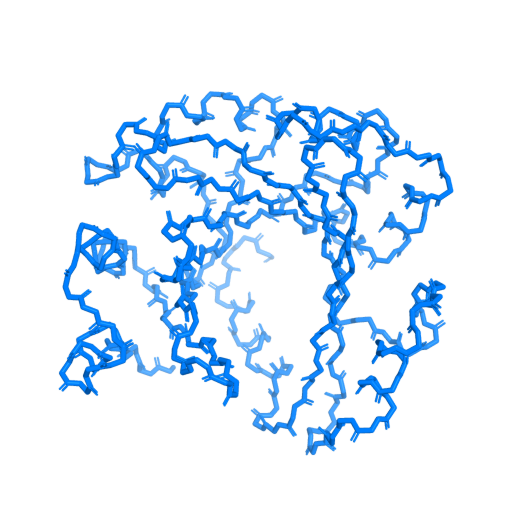 C CA . LYS A 1 209 ? 15.649 3.797 4.996 1.00 95.81 209 LYS A CA 1
ATOM 1649 C C . LYS A 1 209 ? 14.966 3.498 3.668 1.00 95.81 209 LYS A C 1
ATOM 1651 O O . LYS A 1 209 ? 13.880 4.011 3.405 1.00 95.81 209 LYS A O 1
ATOM 1656 N N . LYS A 1 210 ? 15.560 2.600 2.887 1.00 95.38 210 LYS A N 1
ATOM 1657 C CA . LYS A 1 210 ? 15.019 2.114 1.615 1.00 95.38 210 LYS A CA 1
ATOM 1658 C C . LYS A 1 210 ? 14.911 0.594 1.626 1.00 95.38 210 LYS A C 1
ATOM 1660 O O . LYS A 1 210 ? 15.699 -0.083 2.284 1.00 95.38 210 LYS A O 1
ATOM 1665 N N . TYR A 1 211 ? 13.924 0.063 0.918 1.00 94.81 211 TYR A N 1
ATOM 1666 C CA . TYR A 1 211 ? 13.804 -1.364 0.624 1.00 94.81 211 TYR A CA 1
ATOM 1667 C C . TYR A 1 211 ? 13.011 -1.558 -0.669 1.00 94.81 211 TYR A C 1
ATOM 1669 O O . TYR A 1 211 ? 12.228 -0.692 -1.052 1.00 94.81 211 TYR A O 1
ATOM 1677 N N . MET A 1 212 ? 13.162 -2.715 -1.309 1.00 95.19 212 MET A N 1
ATOM 1678 C CA . MET A 1 212 ? 12.340 -3.100 -2.455 1.00 95.19 212 MET A CA 1
ATOM 1679 C C . MET A 1 212 ? 11.432 -4.277 -2.084 1.00 95.19 212 MET A C 1
ATOM 1681 O O . MET A 1 212 ? 11.773 -5.093 -1.224 1.00 95.19 212 MET A O 1
ATOM 1685 N N . LYS A 1 213 ? 10.248 -4.339 -2.693 1.00 96.06 213 LYS A N 1
ATOM 1686 C CA . LYS A 1 213 ? 9.330 -5.482 -2.623 1.00 96.06 213 LYS A CA 1
ATOM 1687 C C . LYS A 1 213 ? 9.139 -6.056 -4.015 1.00 96.06 213 LYS A C 1
ATOM 1689 O O . LYS A 1 213 ? 9.072 -5.299 -4.980 1.00 96.06 213 LYS A O 1
ATOM 1694 N N . ALA A 1 214 ? 8.974 -7.370 -4.066 1.00 96.81 214 ALA A N 1
ATOM 1695 C CA . ALA A 1 214 ? 8.553 -8.087 -5.250 1.00 96.81 214 ALA A CA 1
ATOM 1696 C C . ALA A 1 214 ? 7.328 -8.947 -4.919 1.00 96.81 214 ALA A C 1
ATOM 1698 O O . ALA A 1 214 ? 7.270 -9.569 -3.858 1.00 96.81 214 ALA A O 1
ATOM 1699 N N . GLU A 1 215 ? 6.371 -8.989 -5.837 1.00 96.75 215 GLU A N 1
ATOM 1700 C CA . GLU A 1 215 ? 5.267 -9.949 -5.854 1.00 96.75 215 GLU A CA 1
ATOM 1701 C C . GLU A 1 215 ? 5.343 -10.707 -7.176 1.00 96.75 215 GLU A C 1
ATOM 1703 O O . GLU A 1 215 ? 5.680 -10.111 -8.200 1.00 96.75 215 GLU A O 1
ATOM 1708 N N . ARG A 1 216 ? 5.031 -12.002 -7.158 1.00 96.75 216 ARG A N 1
ATOM 1709 C CA . ARG A 1 216 ? 4.980 -12.856 -8.346 1.00 96.75 216 ARG A CA 1
ATOM 1710 C C . ARG A 1 216 ? 3.683 -13.659 -8.314 1.00 96.75 216 ARG A C 1
ATOM 1712 O O . ARG A 1 216 ? 3.271 -14.091 -7.235 1.00 96.75 216 ARG A O 1
ATOM 1719 N N . SER A 1 217 ? 3.036 -13.831 -9.464 1.00 96.75 217 SER A N 1
ATOM 1720 C CA . SER A 1 217 ? 1.932 -14.783 -9.624 1.00 96.75 217 SER A CA 1
ATOM 1721 C C . SER A 1 217 ? 2.347 -16.188 -9.182 1.00 96.75 217 SER A C 1
ATOM 1723 O O . SER A 1 217 ? 3.527 -16.533 -9.160 1.00 96.75 217 SER A O 1
ATOM 1725 N N . TYR A 1 218 ? 1.352 -16.981 -8.787 1.00 97.38 218 TYR A N 1
ATOM 1726 C CA . TYR A 1 218 ? 1.549 -18.377 -8.408 1.00 97.38 218 TYR A CA 1
ATOM 1727 C C . TYR A 1 218 ? 0.537 -19.280 -9.103 1.00 97.38 218 TYR A C 1
ATOM 1729 O O . TYR A 1 218 ? 0.922 -20.160 -9.858 1.00 97.38 218 TYR A O 1
ATOM 1737 N N . CYS A 1 219 ? -0.757 -19.103 -8.832 1.00 96.56 219 CYS A N 1
ATOM 1738 C CA . CYS A 1 219 ? -1.822 -19.819 -9.525 1.00 96.56 219 CYS A CA 1
ATOM 1739 C C . CYS A 1 219 ? -3.154 -19.055 -9.435 1.00 96.56 219 CYS A C 1
ATOM 1741 O O . CYS A 1 219 ? -3.336 -18.192 -8.570 1.00 96.56 219 CYS A O 1
ATOM 1743 N N . GLY A 1 220 ? -4.117 -19.435 -10.281 1.00 94.44 220 GLY A N 1
ATOM 1744 C CA . GLY A 1 220 ? -5.479 -18.888 -10.273 1.00 94.44 220 GLY A CA 1
ATOM 1745 C C . GLY A 1 220 ? -5.729 -17.764 -11.281 1.00 94.44 220 GLY A C 1
ATOM 1746 O O . GLY A 1 220 ? -6.764 -17.101 -11.185 1.00 94.44 220 GLY A O 1
ATOM 1747 N N . ASN A 1 221 ? -4.822 -17.582 -12.245 1.00 93.69 221 ASN A N 1
ATOM 1748 C CA . ASN A 1 221 ? -4.836 -16.560 -13.288 1.00 93.69 221 ASN A CA 1
ATOM 1749 C C . ASN A 1 221 ? -5.015 -15.160 -12.692 1.00 93.69 221 ASN A C 1
ATOM 1751 O O . ASN A 1 221 ? -6.023 -14.486 -12.935 1.00 93.69 221 ASN A O 1
ATOM 1755 N N . LEU A 1 222 ? -4.029 -14.713 -11.904 1.00 92.25 222 LEU A N 1
ATOM 1756 C CA . LEU A 1 222 ? -4.054 -13.419 -11.217 1.00 92.25 222 LEU A CA 1
ATOM 1757 C C . LEU A 1 222 ? -4.412 -12.282 -12.175 1.00 92.25 222 LEU A C 1
ATOM 1759 O O . LEU A 1 222 ? -5.205 -11.403 -11.836 1.00 92.25 222 LEU A O 1
ATOM 1763 N N . MET A 1 223 ? -3.885 -12.323 -13.397 1.00 88.19 223 MET A N 1
ATOM 1764 C CA . MET A 1 223 ? -4.180 -11.302 -14.387 1.00 88.19 223 MET A CA 1
ATOM 1765 C C . MET A 1 223 ? -5.663 -11.208 -14.738 1.00 88.19 223 MET A C 1
ATOM 1767 O O . MET A 1 223 ? -6.192 -10.099 -14.827 1.00 88.19 223 MET A O 1
ATOM 1771 N N . ASP A 1 224 ? -6.338 -12.336 -14.936 1.00 89.69 224 ASP A N 1
ATOM 1772 C CA . ASP A 1 224 ? -7.762 -12.339 -15.260 1.00 89.69 224 ASP A CA 1
ATOM 1773 C C . ASP A 1 224 ? -8.568 -11.782 -14.091 1.00 89.69 224 ASP A C 1
ATOM 1775 O O . ASP A 1 224 ? -9.481 -10.986 -14.294 1.00 89.69 224 ASP A O 1
ATOM 1779 N N . LYS A 1 225 ? -8.158 -12.079 -12.853 1.00 87.31 225 LYS A N 1
ATOM 1780 C CA . LYS A 1 225 ? -8.766 -11.487 -11.654 1.00 87.31 225 LYS A CA 1
ATOM 1781 C C . LYS A 1 225 ? -8.550 -9.988 -11.562 1.00 87.31 225 LYS A C 1
ATOM 1783 O O . LYS A 1 225 ? -9.493 -9.258 -11.263 1.00 87.31 225 LYS A O 1
ATOM 1788 N N . VAL A 1 226 ? -7.356 -9.498 -11.877 1.00 85.44 226 VAL A N 1
ATOM 1789 C CA . VAL A 1 226 ? -7.102 -8.055 -11.922 1.00 85.44 226 VAL A CA 1
ATOM 1790 C C . VAL A 1 226 ? -7.901 -7.383 -13.040 1.00 85.44 226 VAL A C 1
ATOM 1792 O O . VAL A 1 226 ? -8.451 -6.308 -12.806 1.00 85.44 226 VAL A O 1
ATOM 1795 N N . LYS A 1 227 ? -8.031 -8.009 -14.217 1.00 83.38 227 LYS A N 1
ATOM 1796 C CA . LYS A 1 227 ? -8.875 -7.514 -15.317 1.00 83.38 227 LYS A CA 1
ATOM 1797 C C . LYS A 1 227 ? -10.348 -7.477 -14.915 1.00 83.38 227 LYS A C 1
ATOM 1799 O O . LYS A 1 227 ? -10.977 -6.445 -15.106 1.00 83.38 227 LYS A O 1
ATOM 1804 N N . GLU A 1 228 ? -10.878 -8.537 -14.302 1.00 82.50 228 GLU A N 1
ATOM 1805 C CA . GLU A 1 228 ? -12.242 -8.567 -13.748 1.00 82.50 228 GLU A CA 1
ATOM 1806 C C . GLU A 1 228 ? -12.467 -7.386 -12.785 1.00 82.50 228 GLU A C 1
ATOM 1808 O O . GLU A 1 228 ? -13.467 -6.684 -12.902 1.00 82.50 228 GLU A O 1
ATOM 1813 N N . MET A 1 229 ? -11.504 -7.113 -11.896 1.00 78.50 229 MET A N 1
ATOM 1814 C CA . MET A 1 229 ? -11.544 -5.973 -10.968 1.00 78.50 229 MET A CA 1
ATOM 1815 C C . MET A 1 229 ? -11.372 -4.603 -11.650 1.00 78.50 229 MET A C 1
ATOM 1817 O O . MET A 1 229 ? -11.741 -3.584 -11.071 1.00 78.50 229 MET A O 1
ATOM 1821 N N . MET A 1 230 ? -10.771 -4.535 -12.841 1.00 72.31 230 MET A N 1
ATOM 1822 C CA . MET A 1 230 ? -10.621 -3.293 -13.613 1.00 72.31 230 MET A CA 1
ATOM 1823 C C . MET A 1 230 ? -11.839 -3.003 -14.492 1.00 72.31 230 MET A C 1
ATOM 1825 O O . MET A 1 230 ? -12.218 -1.848 -14.617 1.00 72.31 230 MET A O 1
ATOM 1829 N N . VAL A 1 231 ? -12.472 -4.025 -15.073 1.00 60.41 231 VAL A N 1
ATOM 1830 C CA . VAL A 1 231 ? -13.675 -3.878 -15.916 1.00 60.41 231 VAL A CA 1
ATOM 1831 C C . VAL A 1 231 ? -14.866 -3.357 -15.107 1.00 60.41 231 VAL A C 1
ATOM 1833 O O . VAL A 1 231 ? -15.745 -2.696 -15.651 1.00 60.41 231 VAL A O 1
ATOM 1836 N N . THR A 1 232 ? -14.896 -3.615 -13.799 1.00 57.28 232 THR A N 1
ATOM 1837 C CA . THR A 1 232 ? -15.906 -3.054 -12.894 1.00 57.28 232 THR A CA 1
ATOM 1838 C C . THR A 1 232 ? -15.609 -1.622 -12.444 1.00 57.28 232 THR A C 1
ATOM 1840 O O . THR A 1 232 ? -16.396 -1.078 -11.673 1.00 57.28 232 THR A O 1
ATOM 1843 N N . ASP A 1 233 ? -14.503 -1.007 -12.881 1.00 57.25 233 ASP A N 1
ATOM 1844 C CA . ASP A 1 233 ? -14.209 0.400 -12.607 1.00 57.25 233 ASP A CA 1
ATOM 1845 C C . ASP A 1 233 ? -14.864 1.283 -13.681 1.00 57.25 233 ASP A C 1
ATOM 1847 O O . ASP A 1 233 ? -14.369 1.330 -14.805 1.00 57.25 233 ASP A O 1
ATOM 1851 N N . PRO A 1 234 ? -15.960 2.004 -13.374 1.00 54.88 234 PRO A N 1
ATOM 1852 C CA . PRO A 1 234 ? -16.645 2.849 -14.353 1.00 54.88 234 PRO A CA 1
ATOM 1853 C C . PRO A 1 234 ? -15.826 4.087 -14.755 1.00 54.88 234 PRO A C 1
ATOM 1855 O O . PRO A 1 234 ? -16.286 4.881 -15.570 1.00 54.88 234 PRO A O 1
ATOM 1858 N N . ASN A 1 235 ? -14.648 4.286 -14.152 1.00 48.91 235 ASN A N 1
ATOM 1859 C CA . ASN A 1 235 ? -13.781 5.442 -14.363 1.00 48.91 235 ASN A CA 1
ATOM 1860 C C . ASN A 1 235 ? -12.493 5.094 -15.134 1.00 48.91 235 ASN A C 1
ATOM 1862 O O . ASN A 1 235 ? -11.492 5.810 -14.980 1.00 48.91 235 ASN A O 1
ATOM 1866 N N . ILE A 1 236 ? -12.503 3.982 -15.880 1.00 46.81 236 ILE A N 1
ATOM 1867 C CA . ILE A 1 236 ? -11.499 3.598 -16.886 1.00 46.81 236 ILE A CA 1
ATOM 1868 C C . ILE A 1 236 ? -12.143 3.671 -18.269 1.00 46.81 236 ILE A C 1
ATOM 1870 O O . ILE A 1 236 ? -13.287 3.186 -18.408 1.00 46.81 236 ILE A O 1
#

Radius of gyration: 17.39 Å; Cα contacts (8 Å, |Δi|>4): 448; chains: 1; bounding box: 42×41×38 Å

Sequence (236 aa):
MRSVDTITIAVKANYIKPSPLTELMQAWTTAINGAQQFCDFSASTGLAKTWLFLGHTRQIDDVLDLDFVPNSIRRHLPEFKKHGLDRVRTLAVDWESGTVNIYWRAPGPVNKKQADELLAMAGCEPIDEEEVREIARCSSAKDGSSAFAVTLSFETGDLRRAAFYAPKLPREDLPVISDERMKLFLDHTPDYDQEEWITIAWGFGKGGKKYMKAERSYCGNLMDKVKEMMVTDPNI

Foldseek 3Di:
DDADLVLVVCCVVVLADDDLLSVLVVVLQVQQPQKHWDFDADPVRGTFKIKIFRLAWAFVCSRQVDPSRDCLANVCNVVCVVLVQGIWGMKMAGRVQQKIKTKGQGADLDAQVSQCSQCVSLQFHRDDRVVSVLLSQQAQDPVGTWIKMWMAHSVNSRTFKIKTKRKFDDPVSDDPDPDPVVVCCVVPQAADAPRKIKMKMWMTGHPGDIDMDIDIHHDDNVVVVVVVSHVSHPVD

Solvent-accessible surface area (backbone atoms only — not comparable to full-atom values): 12842 Å² total; per-residue (Å²): 132,84,74,56,69,57,64,66,50,32,41,76,69,63,56,44,74,90,45,76,68,54,51,46,54,51,49,51,48,70,72,36,73,68,32,36,64,44,80,39,70,40,96,88,76,39,59,40,31,41,34,36,40,46,36,30,75,35,55,39,58,87,67,41,67,45,86,82,47,52,66,39,57,37,71,46,50,68,62,36,46,75,71,51,47,40,33,34,37,36,40,33,40,32,67,84,77,48,27,39,34,47,32,28,54,25,73,41,59,55,44,64,69,57,51,33,53,59,27,44,74,24,55,22,58,74,75,58,72,65,61,37,51,50,49,28,71,53,20,44,43,98,88,29,30,22,38,34,35,41,33,24,32,56,81,75,28,47,51,51,23,32,32,43,34,17,70,67,46,54,81,93,61,54,74,90,77,83,50,66,70,58,50,50,47,73,72,67,58,69,67,68,36,94,63,86,38,30,31,43,30,51,35,37,22,52,87,71,40,71,49,76,48,79,47,67,45,44,64,85,38,60,58,59,54,52,47,58,51,47,72,59,19,91,88,111

pLDDT: mean 93.42, std 8.41, range [46.81, 98.69]

Secondary structure (DSSP, 8-state):
-----HHHHHHHTTSS---HHHHHHHHHHHHSTT-EEEEEEETTTEEEEEEEEEEEEEESHHHHSSTTS-HHHHTTHHHHHHTT--EEEEEEEETTTTEEEEEEEESSS--HHHHHHHHHHTTPPPPPHHHHHHHHHHHB-TTS-EEEEEEEETTT--EEEEEEEE-S--GGG------HHHHHHHHHS---SSS--EEEEEEEETTTEEEEEEEE--SS-HHHHHHHHHHT-TT-

Mean predicted aligned error: 3.76 Å